Protein AF-A0A085FTE3-F1 (afdb_monomer_lite)

Secondary structure (DSSP, 8-state):
-HHHHHHHHHHHHHHHHHHHHHHHHHTTT-SSSHHHHHHHHHHHHHHHHHHHHT-SSS---HHHHHHHHHHHHHHHHHHHHHHHHHHHHHHHHHHHHHHHTSPPPP--------------------------HHHHHHS------------S-HHHHHHTT-S-HHIIIIIHHHHHHHHHHHHHHHHHHHH--TT---HHHHHHHHHHHHHHHHHHHHHHHHHHHHHHHHHHHHHHTTT---HHHHHHHHHHHHHHHHHHHHHHHTHHHHHHHHHHHHHS--TTSPPPEEEEEGGGTEEEEES---TTHHHHHHHT----------

Sequence (326 aa):
MAFLFEQFIGGFLIALVLTTIISAIVGRFTTSSRVFIANGLSLIIATLLSGLGRADGNDPDFVSAFGDYALPQLVVFAIDFLRSRGAAARRRSKAESMAFNRPDPPMSDATPADVKPGALSNPAAPSDLEIDPQQRMLAPPAAQAGPAHPGRNIIARHWRGELRLGWSFWGIAVLGNIVALFTILALNLIFSTDTGYDPAPIFWLNVLTWLVVTLIAIWQVVGTWRSATHHAERRAALNRGAFWSRAAKVSLGLGVLRFLSDLINGPAPQLAELYDMAWRGDSRLPAYSLRAMRDGTEIEIEGGIKFGLAADFTWRRPIDGDTTSQ

pLDDT: mean 82.93, std 14.01, range [41.31, 98.25]

Radius of gyration: 35.25 Å; chains: 1; bounding box: 97×50×111 Å

Structure (mmCIF, N/CA/C/O backbone):
data_AF-A0A085FTE3-F1
#
_entry.id   AF-A0A085FTE3-F1
#
loop_
_atom_site.group_PDB
_atom_site.id
_atom_site.type_symbol
_atom_site.label_atom_id
_atom_site.label_alt_id
_atom_site.label_comp_id
_atom_site.label_asym_id
_atom_site.label_entity_id
_atom_site.label_seq_id
_atom_site.pdbx_PDB_ins_code
_atom_site.Cartn_x
_atom_site.Cartn_y
_atom_site.Cartn_z
_atom_site.occupancy
_atom_site.B_iso_or_equiv
_atom_site.auth_seq_id
_atom_site.auth_comp_id
_atom_site.auth_asym_id
_atom_site.auth_atom_id
_atom_site.pdbx_PDB_model_num
ATOM 1 N N . MET A 1 1 ? 27.290 8.615 28.680 1.00 77.44 1 MET A N 1
ATOM 2 C CA . MET A 1 1 ? 28.306 8.692 27.602 1.00 77.44 1 MET A CA 1
ATOM 3 C C . MET A 1 1 ? 28.317 7.432 26.741 1.00 77.44 1 MET A C 1
ATOM 5 O O . MET A 1 1 ? 28.037 7.569 25.562 1.00 77.44 1 MET A O 1
ATOM 9 N N . ALA A 1 2 ? 28.546 6.230 27.289 1.00 79.62 2 ALA A N 1
ATOM 10 C CA . ALA A 1 2 ? 28.545 4.982 26.501 1.00 79.62 2 ALA A CA 1
ATOM 11 C C . ALA A 1 2 ? 27.216 4.716 25.757 1.00 79.62 2 ALA A C 1
ATOM 13 O O . ALA A 1 2 ? 27.227 4.504 24.553 1.00 79.62 2 ALA A O 1
ATOM 14 N N . PHE A 1 3 ? 26.074 4.868 26.438 1.00 82.38 3 PHE A N 1
ATOM 15 C CA . PHE A 1 3 ? 24.742 4.691 25.839 1.00 82.38 3 PHE A CA 1
ATOM 16 C C . PHE A 1 3 ? 24.476 5.614 24.631 1.00 82.38 3 PHE A C 1
ATOM 18 O O . PHE A 1 3 ? 24.059 5.158 23.573 1.00 82.38 3 PHE A O 1
ATOM 25 N N . LEU A 1 4 ? 24.797 6.909 24.754 1.00 75.94 4 LEU A N 1
ATOM 26 C CA . LEU A 1 4 ? 24.636 7.880 23.660 1.00 75.94 4 LEU A CA 1
ATOM 27 C C . LEU A 1 4 ? 25.542 7.559 22.465 1.00 75.94 4 LEU A C 1
ATOM 29 O O . LEU A 1 4 ? 25.173 7.799 21.320 1.00 75.94 4 LEU A O 1
ATOM 33 N N . PHE A 1 5 ? 26.730 7.014 22.728 1.00 82.00 5 PHE A N 1
ATOM 34 C CA . PHE A 1 5 ? 27.667 6.613 21.687 1.00 82.00 5 PHE A CA 1
ATOM 35 C C . PHE A 1 5 ? 27.182 5.368 20.929 1.00 82.00 5 PHE A C 1
ATOM 37 O O . PHE A 1 5 ? 27.225 5.348 19.701 1.00 82.00 5 PHE A O 1
ATOM 44 N N . GLU A 1 6 ? 26.658 4.365 21.635 1.00 79.00 6 GLU A N 1
ATOM 45 C CA . GLU A 1 6 ? 26.060 3.169 21.025 1.00 79.00 6 GLU A CA 1
ATOM 46 C C . GLU A 1 6 ? 24.825 3.514 20.184 1.00 79.00 6 GLU A C 1
ATOM 48 O O . GLU A 1 6 ? 24.716 3.079 19.035 1.00 79.00 6 GLU A O 1
ATOM 53 N N . GLN A 1 7 ? 23.940 4.365 20.712 1.00 79.00 7 GLN A N 1
ATOM 54 C CA . GLN A 1 7 ? 22.755 4.850 20.003 1.00 79.00 7 GLN A CA 1
ATOM 55 C C . GLN A 1 7 ? 23.136 5.639 18.742 1.00 79.00 7 GLN A C 1
ATOM 57 O O . GLN A 1 7 ? 22.554 5.428 17.677 1.00 79.00 7 GLN A O 1
ATOM 62 N N . PHE A 1 8 ? 24.173 6.480 18.825 1.00 84.62 8 PHE A N 1
ATOM 63 C CA . PHE A 1 8 ? 24.696 7.211 17.674 1.00 84.62 8 PHE A CA 1
ATOM 64 C C . PHE A 1 8 ? 25.276 6.278 16.601 1.00 84.62 8 PHE A C 1
ATOM 66 O O . PHE A 1 8 ? 24.985 6.459 15.420 1.00 84.62 8 PHE A O 1
ATOM 73 N N . ILE A 1 9 ? 26.061 5.262 16.981 1.00 86.50 9 ILE A N 1
ATOM 74 C CA . ILE A 1 9 ? 26.623 4.286 16.031 1.00 86.50 9 ILE A CA 1
ATOM 75 C C . ILE A 1 9 ? 25.511 3.485 15.349 1.00 86.50 9 ILE A C 1
ATOM 77 O O . ILE A 1 9 ? 25.539 3.323 14.126 1.00 86.50 9 ILE A O 1
ATOM 81 N N . GLY A 1 10 ? 24.525 3.013 16.116 1.00 82.38 10 GLY A N 1
ATOM 82 C CA . GLY A 1 10 ? 23.372 2.290 15.580 1.00 82.38 10 GLY A CA 1
ATOM 83 C C . GLY A 1 10 ? 22.583 3.141 14.583 1.00 82.38 10 GLY A C 1
ATOM 84 O O . GLY A 1 10 ? 22.364 2.721 13.443 1.00 82.38 10 GLY A O 1
ATOM 85 N N . GLY A 1 11 ? 22.248 4.375 14.971 1.00 78.50 11 GLY A N 1
ATOM 86 C CA . GLY A 1 11 ? 21.563 5.336 14.105 1.00 78.50 11 GLY A CA 1
ATOM 87 C C . GLY A 1 11 ? 22.362 5.672 12.844 1.00 78.50 11 GLY A C 1
ATOM 88 O O . GLY A 1 11 ? 21.804 5.717 11.747 1.00 78.50 11 GLY A O 1
ATOM 89 N N . PHE A 1 12 ? 23.683 5.828 12.967 1.00 84.56 12 PHE A N 1
ATOM 90 C CA . PHE A 1 12 ? 24.579 6.105 11.845 1.00 84.56 12 PHE A CA 1
ATOM 91 C C . PHE A 1 12 ? 24.638 4.958 10.834 1.00 84.56 12 PHE A C 1
ATOM 93 O O . PHE A 1 12 ? 24.543 5.208 9.632 1.00 84.56 12 PHE A O 1
ATOM 100 N N . LEU A 1 13 ? 24.756 3.705 11.286 1.00 86.06 13 LEU A N 1
ATOM 101 C CA . LEU A 1 13 ? 24.785 2.543 10.392 1.00 86.06 13 LEU A CA 1
ATOM 102 C C . LEU A 1 13 ? 23.468 2.386 9.626 1.00 86.06 13 LEU A C 1
ATOM 104 O O . LEU A 1 13 ? 23.489 2.183 8.409 1.00 86.06 13 LEU A O 1
ATOM 108 N N . ILE A 1 14 ? 22.333 2.541 10.314 1.00 82.31 14 ILE A N 1
ATOM 109 C CA . ILE A 1 14 ? 21.004 2.495 9.693 1.00 82.31 14 ILE A CA 1
ATOM 110 C C . ILE A 1 14 ? 20.868 3.622 8.664 1.00 82.31 14 ILE A C 1
ATOM 112 O O . ILE A 1 14 ? 20.545 3.352 7.506 1.00 82.31 14 ILE A O 1
ATOM 116 N N . ALA A 1 15 ? 21.188 4.863 9.042 1.00 81.31 15 ALA A N 1
ATOM 117 C CA . ALA A 1 15 ? 21.132 6.017 8.147 1.00 81.31 15 ALA A CA 1
ATOM 118 C C . ALA A 1 15 ? 22.028 5.829 6.911 1.00 81.31 15 ALA A C 1
ATOM 120 O O . ALA A 1 15 ? 21.612 6.130 5.791 1.00 81.31 15 ALA A O 1
ATOM 121 N N . LEU A 1 16 ? 23.236 5.285 7.081 1.00 84.44 16 LEU A N 1
ATOM 122 C CA . LEU A 1 16 ? 24.185 5.057 5.993 1.00 84.44 16 LEU A CA 1
ATOM 123 C C . LEU A 1 16 ? 23.680 4.004 4.998 1.00 84.44 16 LEU A C 1
ATOM 125 O O . LEU A 1 16 ? 23.710 4.237 3.785 1.00 84.44 16 LEU A O 1
ATOM 129 N N . VAL A 1 17 ? 23.178 2.866 5.486 1.00 87.38 17 VAL A N 1
ATOM 130 C CA . VAL A 1 17 ? 22.611 1.808 4.634 1.00 87.38 17 VAL A CA 1
ATOM 131 C C . VAL A 1 17 ? 21.383 2.327 3.888 1.00 87.38 17 VAL A C 1
ATOM 133 O O . VAL A 1 17 ? 21.291 2.194 2.664 1.00 87.38 17 VAL A O 1
ATOM 136 N N . LEU A 1 18 ? 20.467 2.974 4.605 1.00 80.56 18 LEU A N 1
ATOM 137 C CA . LEU A 1 18 ? 19.193 3.423 4.063 1.00 80.56 18 LEU A CA 1
ATOM 138 C C . LEU A 1 18 ? 19.387 4.554 3.036 1.00 80.56 18 LEU A C 1
ATOM 140 O O . LEU A 1 18 ? 18.844 4.487 1.930 1.00 80.56 18 LEU A O 1
ATOM 144 N N . THR A 1 19 ? 20.281 5.508 3.314 1.00 87.56 19 THR A N 1
ATOM 145 C CA . THR A 1 19 ? 20.679 6.559 2.358 1.00 87.56 19 THR A CA 1
ATOM 146 C C . THR A 1 19 ? 21.346 5.973 1.117 1.00 87.56 19 THR A C 1
ATOM 148 O O . THR A 1 19 ? 21.058 6.412 0.002 1.00 87.56 19 THR A O 1
ATOM 151 N N . THR A 1 20 ? 22.190 4.946 1.263 1.00 85.00 20 THR A N 1
ATOM 152 C CA . THR A 1 20 ? 22.848 4.285 0.123 1.00 85.00 20 THR A CA 1
ATOM 153 C C . THR A 1 20 ? 21.822 3.632 -0.807 1.00 85.00 20 THR A C 1
ATOM 155 O O . THR A 1 20 ? 21.876 3.829 -2.028 1.00 85.00 20 THR A O 1
ATOM 158 N N . ILE A 1 21 ? 20.846 2.914 -0.241 1.00 85.31 21 ILE A N 1
ATOM 159 C CA . ILE A 1 21 ? 19.757 2.269 -0.990 1.00 85.31 21 ILE A CA 1
ATOM 160 C C . ILE A 1 21 ? 18.902 3.322 -1.704 1.00 85.31 21 ILE A C 1
ATOM 162 O O . ILE A 1 21 ? 18.711 3.248 -2.922 1.00 85.31 21 ILE A O 1
ATOM 166 N N . ILE A 1 22 ? 18.429 4.340 -0.980 1.00 84.62 22 ILE A N 1
ATOM 167 C CA . ILE A 1 22 ? 17.569 5.387 -1.547 1.00 84.62 22 ILE A CA 1
ATOM 168 C C . ILE A 1 22 ? 18.323 6.174 -2.616 1.00 84.62 22 ILE A C 1
ATOM 170 O O . ILE A 1 22 ? 17.782 6.443 -3.688 1.00 84.62 22 ILE A O 1
ATOM 174 N N . SER A 1 23 ? 19.596 6.488 -2.388 1.00 82.38 23 SER A N 1
ATOM 175 C CA . SER A 1 23 ? 20.439 7.153 -3.373 1.00 82.38 23 SER A CA 1
ATOM 176 C C . SER A 1 23 ? 20.542 6.328 -4.657 1.00 82.38 23 SER A C 1
ATOM 178 O O . SER A 1 23 ? 20.405 6.891 -5.744 1.00 82.38 23 SER A O 1
ATOM 180 N N . ALA A 1 24 ? 20.738 5.008 -4.576 1.00 82.50 24 ALA A N 1
ATOM 181 C CA . ALA A 1 24 ? 20.774 4.137 -5.754 1.00 82.50 24 ALA A CA 1
ATOM 182 C C . ALA A 1 24 ? 19.449 4.149 -6.541 1.00 82.50 24 ALA A C 1
ATOM 184 O O . ALA A 1 24 ? 19.463 4.127 -7.775 1.00 82.50 24 ALA A O 1
ATOM 185 N N . ILE A 1 25 ? 18.316 4.239 -5.840 1.00 76.62 25 ILE A N 1
ATOM 186 C CA . ILE A 1 25 ? 16.979 4.326 -6.439 1.00 76.62 25 ILE A CA 1
ATOM 187 C C . ILE A 1 25 ? 16.767 5.698 -7.099 1.00 76.62 25 ILE A C 1
ATOM 189 O O . ILE A 1 25 ? 16.463 5.765 -8.290 1.00 76.62 25 ILE A O 1
ATOM 193 N N . VAL A 1 26 ? 16.987 6.794 -6.367 1.00 79.81 26 VAL A N 1
ATOM 194 C CA . VAL A 1 26 ? 16.774 8.178 -6.836 1.00 79.81 26 VAL A CA 1
ATOM 195 C C . VAL A 1 26 ? 17.717 8.540 -7.982 1.00 79.81 26 VAL A C 1
ATOM 197 O O . VAL A 1 26 ? 17.324 9.249 -8.910 1.00 79.81 26 VAL A O 1
ATOM 200 N N . GLY A 1 27 ? 18.943 8.008 -7.979 1.00 74.56 27 GLY A N 1
ATOM 201 C CA . GLY A 1 27 ? 19.919 8.223 -9.049 1.00 74.56 27 GLY A CA 1
ATOM 202 C C . GLY A 1 27 ? 19.483 7.713 -10.422 1.00 74.56 27 GLY A C 1
ATOM 203 O O . GLY A 1 27 ? 20.092 8.092 -11.419 1.00 74.56 27 GLY A O 1
ATOM 204 N N . ARG A 1 28 ? 18.421 6.901 -10.497 1.00 75.94 28 ARG A N 1
ATOM 205 C CA . ARG A 1 28 ? 17.799 6.509 -11.769 1.00 75.94 28 ARG A CA 1
ATOM 206 C C . ARG A 1 28 ? 16.869 7.576 -12.354 1.00 75.94 28 ARG A C 1
ATOM 208 O O . ARG A 1 28 ? 16.532 7.473 -13.529 1.00 75.94 28 ARG A O 1
ATOM 215 N N . PHE A 1 29 ? 16.457 8.569 -11.563 1.00 67.75 29 PHE A N 1
ATOM 216 C CA . PHE A 1 29 ? 15.398 9.517 -11.925 1.00 67.75 29 PHE A CA 1
ATOM 217 C C . PHE A 1 29 ? 15.837 10.985 -11.898 1.00 67.75 29 PHE A C 1
ATOM 219 O O . PHE A 1 29 ? 15.296 11.782 -12.656 1.00 67.75 29 PHE A O 1
ATOM 226 N N . THR A 1 30 ? 16.813 11.363 -11.063 1.00 65.62 30 THR A N 1
ATOM 227 C CA . THR A 1 30 ? 17.292 12.756 -10.975 1.00 65.62 30 THR A CA 1
ATOM 228 C C . THR A 1 30 ? 18.802 12.796 -10.732 1.00 65.62 30 THR A C 1
ATOM 230 O O . THR A 1 30 ? 19.330 12.017 -9.935 1.00 65.62 30 THR A O 1
ATOM 233 N N . THR A 1 31 ? 19.513 13.705 -11.404 1.00 70.44 31 THR A N 1
ATOM 234 C CA . THR A 1 31 ? 20.972 13.865 -11.270 1.00 70.44 31 THR A CA 1
ATOM 235 C C . THR A 1 31 ? 21.377 15.032 -10.371 1.00 70.44 31 THR A C 1
ATOM 237 O O . THR A 1 31 ? 22.357 14.894 -9.645 1.00 70.44 31 THR A O 1
ATOM 240 N N . SER A 1 32 ? 20.640 16.150 -10.372 1.00 69.38 32 SER A N 1
ATOM 241 C CA . SER A 1 32 ? 21.086 17.387 -9.701 1.00 69.38 32 SER A CA 1
ATOM 242 C C . SER A 1 32 ? 20.688 17.494 -8.220 1.00 69.38 32 SER A C 1
ATOM 244 O O . SER A 1 32 ? 21.413 18.115 -7.450 1.00 69.38 32 SER A O 1
ATOM 246 N N . SER A 1 33 ? 19.595 16.844 -7.796 1.00 80.06 33 SER A N 1
ATOM 247 C CA . SER A 1 33 ? 19.066 16.932 -6.414 1.00 80.06 33 SER A CA 1
ATOM 248 C C . SER A 1 33 ? 19.116 15.603 -5.654 1.00 80.06 33 SER A C 1
ATOM 250 O O . SER A 1 33 ? 18.534 15.464 -4.579 1.00 80.06 33 SER A O 1
ATOM 252 N N . ARG A 1 34 ? 19.824 14.607 -6.203 1.00 83.56 34 ARG A N 1
ATOM 253 C CA . ARG A 1 34 ? 19.857 13.228 -5.694 1.00 83.56 34 ARG A CA 1
ATOM 254 C C . ARG A 1 34 ? 20.250 13.141 -4.219 1.00 83.56 34 ARG A C 1
ATOM 256 O O . ARG A 1 34 ? 19.621 12.397 -3.480 1.00 83.56 34 ARG A O 1
ATOM 263 N N . VAL A 1 35 ? 21.276 13.887 -3.807 1.00 84.12 35 VAL A N 1
ATOM 264 C CA . VAL A 1 35 ? 21.820 13.823 -2.438 1.00 84.12 35 VAL A CA 1
ATOM 265 C C . VAL A 1 35 ? 20.799 14.329 -1.421 1.00 84.12 35 VAL A C 1
ATOM 267 O O . VAL A 1 35 ? 20.554 13.658 -0.423 1.00 84.12 35 VAL A O 1
ATOM 270 N N . PHE A 1 36 ? 20.151 15.460 -1.708 1.00 86.19 36 PHE A N 1
ATOM 271 C CA . PHE A 1 36 ? 19.139 16.053 -0.833 1.00 86.19 36 PHE A CA 1
ATOM 272 C C . PHE A 1 36 ? 17.900 15.164 -0.711 1.00 86.19 36 PHE A C 1
ATOM 274 O O . PHE A 1 36 ? 17.462 14.877 0.398 1.00 86.19 36 PHE A O 1
ATOM 281 N N . ILE A 1 37 ? 17.380 14.667 -1.839 1.00 80.69 37 ILE A N 1
ATOM 282 C CA . ILE A 1 37 ? 16.193 13.800 -1.850 1.00 80.69 37 ILE A CA 1
ATOM 283 C C . ILE A 1 37 ? 16.479 12.484 -1.118 1.00 80.69 37 ILE A C 1
ATOM 285 O O . ILE A 1 37 ? 15.649 12.028 -0.337 1.00 80.69 37 ILE A O 1
ATOM 289 N N . ALA A 1 38 ? 17.653 11.883 -1.339 1.00 83.75 38 ALA A N 1
ATOM 290 C CA . ALA A 1 38 ? 18.001 10.616 -0.708 1.00 83.75 38 ALA A CA 1
ATOM 291 C C . ALA A 1 38 ? 18.166 10.737 0.811 1.00 83.75 38 ALA A C 1
ATOM 293 O O . ALA A 1 38 ? 17.656 9.894 1.542 1.00 83.75 38 ALA A O 1
ATOM 294 N N . ASN A 1 39 ? 18.825 11.799 1.280 1.00 87.06 39 ASN A N 1
ATOM 295 C CA . ASN A 1 39 ? 19.007 12.034 2.710 1.00 87.06 39 ASN A CA 1
ATOM 296 C C . ASN A 1 39 ? 17.697 12.443 3.398 1.00 87.06 39 ASN A C 1
ATOM 298 O O . ASN A 1 39 ? 17.408 11.953 4.484 1.00 87.06 39 ASN A O 1
ATOM 302 N N . GLY A 1 40 ? 16.874 13.276 2.752 1.00 85.38 40 GLY A N 1
ATOM 303 C CA . GLY A 1 40 ? 15.566 13.664 3.285 1.00 85.38 40 GLY A CA 1
ATOM 304 C C . GLY A 1 40 ? 14.616 12.474 3.431 1.00 85.38 40 GLY A C 1
ATOM 305 O O . GLY A 1 40 ? 14.034 12.277 4.493 1.00 85.38 40 GLY A O 1
ATOM 306 N N . LEU A 1 41 ? 14.509 11.629 2.398 1.00 84.56 41 LEU A N 1
ATOM 307 C CA . LEU A 1 41 ? 13.704 10.404 2.470 1.00 84.56 41 LEU A CA 1
ATOM 308 C C . LEU A 1 41 ? 14.256 9.411 3.493 1.00 84.56 41 LEU A C 1
ATOM 310 O O . LEU A 1 41 ? 13.473 8.756 4.176 1.00 84.56 41 LEU A O 1
ATOM 314 N N . SER A 1 42 ? 15.584 9.312 3.611 1.00 90.44 42 SER A N 1
ATOM 315 C CA . SER A 1 42 ? 16.208 8.435 4.600 1.00 90.44 42 SER A CA 1
ATOM 316 C C . SER A 1 42 ? 15.838 8.828 6.021 1.00 90.44 42 SER A C 1
ATOM 318 O O . SER A 1 42 ? 15.415 7.973 6.795 1.00 90.44 42 SER A O 1
ATOM 320 N N . LEU A 1 43 ? 15.914 10.126 6.329 1.00 90.62 43 LEU A N 1
ATOM 321 C CA . LEU A 1 43 ? 15.536 10.651 7.635 1.00 90.62 43 LEU A CA 1
ATOM 322 C C . LEU A 1 43 ? 14.079 10.331 7.961 1.00 90.62 43 LEU A C 1
ATOM 324 O O . LEU A 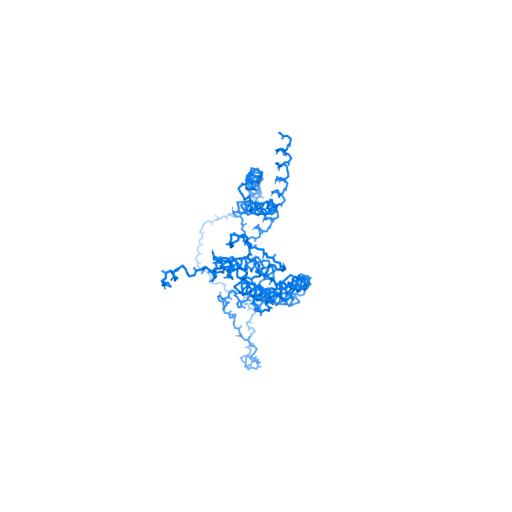1 43 ? 13.803 9.752 9.002 1.00 90.62 43 LEU A O 1
ATOM 328 N N . ILE A 1 44 ? 13.163 10.644 7.039 1.00 87.81 44 ILE A N 1
ATOM 329 C CA . ILE A 1 44 ? 11.726 10.420 7.235 1.00 87.81 44 ILE A CA 1
ATOM 330 C C . ILE A 1 44 ? 11.445 8.940 7.513 1.00 87.81 44 ILE A C 1
ATOM 332 O O . ILE A 1 44 ? 10.737 8.615 8.461 1.00 87.81 44 ILE A O 1
ATOM 336 N N . ILE A 1 45 ? 12.018 8.033 6.717 1.00 87.88 45 ILE A N 1
ATOM 337 C CA . ILE A 1 45 ? 11.796 6.591 6.876 1.00 87.88 45 ILE A CA 1
ATOM 338 C C . ILE A 1 45 ? 12.380 6.088 8.199 1.00 87.88 45 ILE A C 1
ATOM 340 O O . ILE A 1 45 ? 11.710 5.339 8.906 1.00 87.88 45 ILE A O 1
ATOM 344 N N . ALA A 1 46 ? 13.596 6.506 8.557 1.00 88.44 46 ALA A N 1
ATOM 345 C CA . ALA A 1 46 ? 14.221 6.110 9.815 1.00 88.44 46 ALA A CA 1
ATOM 346 C C . ALA A 1 46 ? 13.425 6.616 11.032 1.00 88.44 46 ALA A C 1
ATOM 348 O O . ALA A 1 46 ? 13.167 5.849 11.958 1.00 88.44 46 ALA A O 1
ATOM 349 N N . THR A 1 47 ? 12.959 7.869 10.994 1.00 89.81 47 THR A N 1
ATOM 350 C CA . THR A 1 47 ? 12.116 8.461 12.041 1.00 89.81 47 THR A CA 1
ATOM 351 C C . THR A 1 47 ? 10.782 7.733 12.177 1.00 89.81 47 THR A C 1
ATOM 353 O O . THR A 1 47 ? 10.374 7.435 13.295 1.00 89.81 47 THR A O 1
ATOM 356 N N . LEU A 1 48 ? 10.118 7.397 11.068 1.00 88.25 48 LEU A N 1
ATOM 357 C CA . LEU A 1 48 ? 8.849 6.666 11.107 1.00 88.25 48 LEU A CA 1
ATOM 358 C C . LEU A 1 48 ? 9.025 5.257 11.676 1.00 88.25 48 LEU A C 1
ATOM 360 O O . LEU A 1 48 ? 8.295 4.873 12.584 1.00 88.25 48 LEU A O 1
ATOM 364 N N . LEU A 1 49 ? 10.009 4.499 11.181 1.00 87.25 49 LEU A N 1
ATOM 365 C CA . LEU A 1 49 ? 10.263 3.135 11.650 1.00 87.25 49 LEU A CA 1
ATOM 366 C C . LEU A 1 49 ? 10.650 3.108 13.129 1.00 87.25 49 LEU A C 1
ATOM 368 O O . LEU A 1 49 ? 10.181 2.248 13.866 1.00 87.25 49 LEU A O 1
ATOM 372 N N . SER A 1 50 ? 11.473 4.058 13.573 1.00 89.00 50 SER A N 1
ATOM 373 C CA . SER A 1 50 ? 11.886 4.126 14.972 1.00 89.00 50 SER A CA 1
ATOM 374 C C . SER A 1 50 ? 10.796 4.663 15.894 1.00 89.00 50 SER A C 1
ATOM 376 O O . SER A 1 50 ? 10.710 4.203 17.027 1.00 89.00 50 SER A O 1
ATOM 378 N N . GLY A 1 51 ? 9.981 5.620 15.443 1.00 89.69 51 GLY A N 1
ATOM 379 C CA . GLY A 1 51 ? 8.855 6.133 16.226 1.00 89.69 51 GLY A CA 1
ATOM 380 C C . GLY A 1 51 ? 7.802 5.052 16.446 1.00 89.69 51 GLY A C 1
ATOM 381 O O . GLY A 1 51 ? 7.350 4.855 17.568 1.00 89.69 51 GLY A O 1
ATOM 382 N N . LEU A 1 52 ? 7.494 4.279 15.398 1.00 87.06 52 LEU A N 1
ATOM 383 C CA . LEU A 1 52 ? 6.598 3.124 15.489 1.00 87.06 52 LEU A CA 1
ATOM 384 C C . LEU A 1 52 ? 7.208 1.977 16.305 1.00 87.06 52 LEU A C 1
ATOM 386 O O . LEU A 1 52 ? 6.505 1.343 17.079 1.00 87.06 52 LEU A O 1
ATOM 390 N N . GLY A 1 53 ? 8.509 1.713 16.162 1.00 85.81 53 GLY A N 1
ATOM 391 C CA . GLY A 1 53 ? 9.188 0.643 16.898 1.00 85.81 53 GLY A CA 1
ATOM 392 C C . GLY A 1 53 ? 9.334 0.901 18.400 1.00 85.81 53 GLY A C 1
ATOM 393 O O . GLY A 1 53 ? 9.545 -0.044 19.145 1.00 85.81 53 GLY A O 1
ATOM 394 N N . ARG A 1 54 ? 9.230 2.159 18.844 1.00 85.81 54 ARG A N 1
ATOM 395 C CA . ARG A 1 54 ? 9.246 2.549 20.267 1.00 85.81 54 ARG A CA 1
ATOM 396 C C . ARG A 1 54 ? 7.874 2.614 20.909 1.00 85.81 54 ARG A C 1
ATOM 398 O O . ARG A 1 54 ? 7.779 2.823 22.114 1.00 85.81 54 ARG A O 1
ATOM 405 N N . ALA A 1 55 ? 6.828 2.489 20.108 1.00 85.06 55 ALA A N 1
ATOM 406 C CA . ALA A 1 55 ? 5.452 2.632 20.533 1.00 85.06 55 ALA A CA 1
ATOM 407 C C . ALA A 1 55 ? 4.976 1.401 21.330 1.00 85.06 55 ALA A C 1
ATOM 409 O O . ALA A 1 55 ? 3.888 0.928 21.056 1.00 85.06 55 ALA A O 1
ATOM 410 N N . ASP A 1 56 ? 5.771 0.853 22.267 1.00 79.12 56 ASP A N 1
ATOM 411 C CA . ASP A 1 56 ? 5.552 -0.384 23.053 1.00 79.12 56 ASP A CA 1
ATOM 412 C C . ASP A 1 56 ? 4.208 -0.385 23.826 1.00 79.12 56 ASP A C 1
ATOM 414 O O . ASP A 1 56 ? 4.161 -0.288 25.050 1.00 79.12 56 ASP A O 1
ATOM 418 N N . GLY A 1 57 ? 3.085 -0.432 23.110 1.00 73.31 57 GLY A N 1
ATOM 419 C CA . GLY A 1 57 ? 1.741 -0.142 23.611 1.00 73.31 57 GLY A CA 1
ATOM 420 C C . GLY A 1 57 ? 1.426 1.343 23.864 1.00 73.31 57 GLY A C 1
ATOM 421 O O . GLY A 1 57 ? 0.289 1.643 24.214 1.00 73.31 57 GLY A O 1
ATOM 422 N N . ASN A 1 58 ? 2.385 2.261 23.690 1.00 86.06 58 ASN A N 1
ATOM 423 C CA . ASN A 1 58 ? 2.215 3.708 23.905 1.00 86.06 58 ASN A CA 1
ATOM 424 C C . ASN A 1 58 ? 2.104 4.483 22.584 1.00 86.06 58 ASN A C 1
ATOM 426 O O . ASN A 1 58 ? 2.361 3.936 21.512 1.00 86.06 58 ASN A O 1
ATOM 430 N N . ASP A 1 59 ? 1.776 5.775 22.659 1.00 89.12 59 ASP A N 1
ATOM 431 C CA . ASP A 1 59 ? 1.777 6.647 21.483 1.00 89.12 59 ASP A CA 1
ATOM 432 C C . ASP A 1 59 ? 3.171 6.697 20.824 1.00 89.12 59 ASP A C 1
ATOM 434 O O . ASP A 1 59 ? 4.188 6.795 21.522 1.00 89.12 59 ASP A O 1
ATOM 438 N N . PRO A 1 60 ? 3.257 6.651 19.482 1.00 88.44 60 PRO A N 1
ATOM 439 C CA . PRO A 1 60 ? 4.530 6.755 18.782 1.00 88.44 60 PRO A CA 1
ATOM 440 C C . PRO A 1 60 ? 5.260 8.069 19.094 1.00 88.44 60 PRO A C 1
ATOM 442 O O . PRO A 1 60 ? 4.784 9.159 18.769 1.00 88.44 60 PRO A O 1
ATOM 445 N N . ASP A 1 61 ? 6.469 7.977 19.652 1.00 93.00 61 ASP A N 1
ATOM 446 C CA . ASP A 1 61 ? 7.306 9.148 19.930 1.00 93.00 61 ASP A CA 1
ATOM 447 C C . ASP A 1 61 ? 8.199 9.488 18.727 1.00 93.00 61 ASP A C 1
ATOM 449 O O . ASP A 1 61 ? 9.386 9.142 18.643 1.00 93.00 61 ASP A O 1
ATOM 453 N N . PHE A 1 62 ? 7.606 10.185 17.758 1.00 91.12 62 PHE A N 1
ATOM 454 C CA . PHE A 1 62 ? 8.320 10.642 16.567 1.00 91.12 62 PHE A CA 1
ATOM 455 C C . PHE A 1 62 ? 9.349 11.739 16.860 1.00 91.12 62 PHE A C 1
ATOM 457 O O . PHE A 1 62 ? 10.282 11.903 16.077 1.00 91.12 62 PHE A O 1
ATOM 464 N N . VAL A 1 63 ? 9.205 12.492 17.956 1.00 93.25 63 VAL A N 1
ATOM 465 C CA . VAL A 1 63 ? 10.113 13.600 18.290 1.00 93.25 63 VAL A CA 1
ATOM 466 C C . VAL A 1 63 ? 11.440 13.043 18.790 1.00 93.25 63 VAL A C 1
ATOM 468 O O . VAL A 1 63 ? 12.498 13.422 18.281 1.00 93.25 63 VAL A O 1
ATOM 471 N N . SER A 1 64 ? 11.387 12.082 19.714 1.00 88.12 64 SER A N 1
ATOM 472 C CA . SER A 1 64 ? 12.569 11.353 20.176 1.00 88.12 64 SER A CA 1
ATOM 473 C C . SER A 1 64 ? 13.202 10.545 19.040 1.00 88.12 64 SER A C 1
ATOM 475 O O . SER A 1 64 ? 14.410 10.622 18.808 1.00 88.12 64 SER A O 1
ATOM 477 N N . ALA A 1 65 ? 12.384 9.852 18.236 1.00 89.44 65 ALA A N 1
ATOM 478 C CA . ALA A 1 65 ? 12.869 9.162 17.043 1.00 89.44 65 ALA A CA 1
ATOM 479 C C . ALA A 1 65 ? 13.544 10.115 16.044 1.00 89.44 65 ALA A C 1
ATOM 481 O O . ALA A 1 65 ? 14.576 9.778 15.480 1.00 89.44 65 ALA A O 1
ATOM 482 N N . PHE A 1 66 ? 13.025 11.321 15.819 1.00 93.50 66 PHE A N 1
ATOM 483 C CA . PHE A 1 66 ? 13.681 12.288 14.940 1.00 93.50 66 PHE A CA 1
ATOM 484 C C . PHE A 1 66 ? 15.042 12.725 15.495 1.00 93.50 66 PHE A C 1
ATOM 486 O O . PHE A 1 66 ? 16.020 12.750 14.745 1.00 93.50 66 PHE A O 1
ATOM 493 N N . GLY A 1 67 ? 15.122 13.016 16.798 1.00 89.25 67 GLY A N 1
ATOM 494 C CA . GLY A 1 67 ? 16.359 13.431 17.467 1.00 89.25 67 GLY A CA 1
ATOM 495 C C . GLY A 1 67 ? 17.504 12.430 17.295 1.00 89.25 67 GLY A C 1
ATOM 496 O O . GLY A 1 67 ? 18.635 12.827 17.007 1.00 89.25 67 GLY A O 1
ATOM 497 N N . ASP A 1 68 ? 17.192 11.137 17.360 1.00 88.94 68 ASP A N 1
ATOM 498 C CA . ASP A 1 68 ? 18.187 10.069 17.261 1.00 88.94 68 ASP A CA 1
ATOM 499 C C . ASP A 1 68 ? 18.796 9.897 15.874 1.00 88.94 68 ASP A C 1
ATOM 501 O O . ASP A 1 68 ? 19.955 9.499 15.752 1.00 88.94 68 ASP A O 1
ATOM 505 N N . TYR A 1 69 ? 18.035 10.201 14.821 1.00 90.31 69 TYR A N 1
ATOM 506 C CA . TYR A 1 69 ? 18.498 10.030 13.444 1.00 90.31 69 TYR A CA 1
ATOM 507 C C . TYR A 1 69 ? 18.916 11.343 12.784 1.00 90.31 69 TYR A C 1
ATOM 509 O O . TYR A 1 69 ? 19.720 11.304 11.855 1.00 90.31 69 TYR A O 1
ATOM 517 N N . ALA A 1 70 ? 18.465 12.506 13.264 1.00 89.94 70 ALA A N 1
ATOM 518 C CA . ALA A 1 70 ? 18.799 13.797 12.663 1.00 89.94 70 ALA A CA 1
ATOM 519 C C . ALA A 1 70 ? 20.316 14.056 12.641 1.00 89.94 70 ALA A C 1
ATOM 521 O O . ALA A 1 70 ? 20.877 14.390 11.595 1.00 89.94 70 ALA A O 1
ATOM 522 N N . LEU A 1 71 ? 20.998 13.851 13.772 1.00 87.50 71 LEU A N 1
ATOM 523 C CA . LEU A 1 71 ? 22.444 14.066 13.898 1.00 87.50 71 LEU A CA 1
ATOM 524 C C . LEU A 1 71 ? 23.264 13.085 13.039 1.00 87.50 71 LEU A C 1
ATOM 526 O O . LEU A 1 71 ? 24.059 13.551 12.217 1.00 87.50 71 LEU A O 1
ATOM 530 N N . PRO A 1 72 ? 23.063 11.754 13.138 1.00 87.25 72 PRO A N 1
ATOM 531 C CA . PRO A 1 72 ? 23.731 10.805 12.249 1.00 87.25 72 PRO A CA 1
ATOM 532 C C . PRO A 1 72 ? 23.458 11.073 10.763 1.00 87.25 72 PRO A C 1
ATOM 534 O O . PRO A 1 72 ? 24.371 10.989 9.938 1.00 87.25 72 PRO A O 1
ATOM 537 N N . GLN A 1 73 ? 22.229 11.460 10.410 1.00 89.38 73 GLN A N 1
ATOM 538 C CA . GLN A 1 73 ? 21.854 11.750 9.030 1.00 89.38 73 GLN A CA 1
ATOM 539 C C . GLN A 1 73 ? 22.541 13.011 8.489 1.00 89.38 73 GLN A C 1
ATOM 541 O O . GLN A 1 73 ? 22.936 13.021 7.324 1.00 89.38 73 GLN A O 1
ATOM 546 N N . LEU A 1 74 ? 22.751 14.052 9.304 1.00 89.69 74 LEU A N 1
ATOM 547 C CA . LEU A 1 74 ? 23.535 15.227 8.900 1.00 89.69 74 LEU A CA 1
ATOM 548 C C . LEU A 1 74 ? 24.992 14.861 8.583 1.00 89.69 74 LEU A C 1
ATOM 550 O O . LEU A 1 74 ? 25.564 15.393 7.629 1.00 89.69 74 LEU A O 1
ATOM 554 N N . VAL A 1 75 ? 25.579 13.920 9.329 1.00 90.88 75 VAL A N 1
ATOM 555 C CA . VAL A 1 75 ? 26.937 13.420 9.062 1.00 90.88 75 VAL A CA 1
ATOM 556 C C . VAL A 1 75 ? 26.982 12.645 7.744 1.00 90.88 75 VAL A C 1
ATOM 558 O O . VAL A 1 75 ? 27.841 12.917 6.902 1.00 90.88 75 VAL A O 1
ATOM 561 N N . VAL A 1 76 ? 26.039 11.721 7.522 1.00 90.44 76 VAL A N 1
ATOM 562 C CA . VAL A 1 76 ? 25.925 10.978 6.252 1.00 90.44 76 VAL A CA 1
ATOM 563 C C . VAL A 1 76 ? 25.717 11.940 5.078 1.00 90.44 76 VAL A C 1
ATOM 565 O O . VAL A 1 76 ? 26.409 11.834 4.062 1.00 90.44 76 VAL A O 1
ATOM 568 N N . PHE A 1 77 ? 24.847 12.939 5.243 1.00 90.69 77 PHE A N 1
ATOM 569 C CA . PHE A 1 77 ? 24.607 13.982 4.251 1.00 90.69 77 PHE A CA 1
ATOM 570 C C . PHE A 1 77 ? 25.883 14.764 3.925 1.00 90.69 77 PHE A C 1
ATOM 572 O O . PHE A 1 77 ? 26.196 14.948 2.749 1.00 90.69 77 PHE A O 1
ATOM 579 N N . ALA A 1 78 ? 26.649 15.191 4.933 1.00 91.31 78 ALA A N 1
ATOM 580 C CA . ALA A 1 78 ? 27.900 15.917 4.727 1.00 91.31 78 ALA A CA 1
ATOM 581 C C . ALA A 1 78 ? 28.925 15.077 3.945 1.00 91.31 78 ALA A C 1
ATOM 583 O O . ALA A 1 78 ? 29.538 15.576 2.996 1.00 91.31 78 ALA A O 1
ATOM 584 N N . ILE A 1 79 ? 29.069 13.790 4.282 1.00 90.81 79 ILE A N 1
ATOM 585 C CA . ILE A 1 79 ? 29.958 12.857 3.573 1.00 90.81 79 ILE A CA 1
ATOM 586 C C . ILE A 1 79 ? 29.534 12.714 2.105 1.00 90.81 79 ILE A C 1
ATOM 588 O O . ILE A 1 79 ? 30.365 12.854 1.202 1.00 90.81 79 ILE A O 1
ATOM 592 N N . ASP A 1 80 ? 28.251 12.466 1.845 1.00 88.25 80 ASP A N 1
ATOM 593 C CA . ASP A 1 80 ? 27.728 12.299 0.487 1.00 88.25 80 ASP A CA 1
ATOM 594 C C . ASP A 1 80 ? 27.813 13.590 -0.332 1.00 88.25 80 ASP A C 1
ATOM 596 O O . ASP A 1 80 ? 28.158 13.566 -1.519 1.00 88.25 80 ASP A O 1
ATOM 600 N N . PHE A 1 81 ? 27.568 14.736 0.302 1.00 90.75 81 PHE A N 1
ATOM 601 C CA . PHE A 1 81 ? 27.697 16.043 -0.323 1.00 90.75 81 PHE A CA 1
ATOM 602 C C . PHE A 1 81 ? 29.145 16.309 -0.754 1.00 90.75 81 PHE A C 1
ATOM 604 O O . PHE A 1 81 ? 29.389 16.643 -1.919 1.00 90.75 81 PHE A O 1
ATOM 611 N N . LEU A 1 82 ? 30.120 16.072 0.130 1.00 91.62 82 LEU A N 1
ATOM 612 C CA . LEU A 1 82 ? 31.546 16.213 -0.181 1.00 91.62 82 LEU A CA 1
ATOM 613 C C . LEU A 1 82 ? 31.988 15.248 -1.291 1.00 91.62 82 LEU A C 1
ATOM 615 O O . LEU A 1 82 ? 32.668 15.660 -2.236 1.00 91.62 82 LEU A O 1
ATOM 619 N N . ARG A 1 83 ? 31.542 13.984 -1.244 1.00 89.19 83 ARG A N 1
ATOM 620 C CA . ARG A 1 83 ? 31.802 12.990 -2.301 1.00 89.19 83 ARG A CA 1
ATOM 621 C C . ARG A 1 83 ? 31.238 13.429 -3.651 1.00 89.19 83 ARG A C 1
ATOM 623 O O . ARG A 1 83 ? 31.918 13.293 -4.669 1.00 89.19 83 ARG A O 1
ATOM 630 N N . SER A 1 84 ? 30.026 13.986 -3.670 1.00 87.38 84 SER A N 1
ATOM 631 C CA . SER A 1 84 ? 29.382 14.455 -4.902 1.00 87.38 84 SER A CA 1
ATOM 632 C C . SER A 1 84 ? 30.130 15.634 -5.537 1.00 87.38 84 SER A C 1
ATOM 634 O O . SER A 1 84 ? 30.362 15.632 -6.750 1.00 87.38 84 SER A O 1
ATOM 636 N N . ARG A 1 85 ? 30.612 16.584 -4.721 1.00 88.69 85 ARG A N 1
ATOM 637 C CA . ARG A 1 85 ? 31.453 17.702 -5.176 1.00 88.69 85 ARG A CA 1
ATOM 638 C C . ARG A 1 85 ? 32.798 17.221 -5.716 1.00 88.69 85 ARG A C 1
ATOM 640 O O . ARG A 1 85 ? 33.205 17.640 -6.798 1.00 88.69 85 ARG A O 1
ATOM 647 N N . GLY A 1 86 ? 33.452 16.290 -5.019 1.00 88.25 86 GLY A N 1
ATOM 648 C CA . GLY A 1 86 ? 34.713 15.697 -5.473 1.00 88.25 86 GLY A CA 1
ATOM 649 C C . GLY A 1 86 ? 34.572 14.950 -6.805 1.00 88.25 86 GLY A C 1
ATOM 650 O O . GLY A 1 86 ? 35.422 15.075 -7.688 1.00 88.25 86 GLY A O 1
ATOM 651 N N . ALA A 1 87 ? 33.471 14.220 -6.997 1.00 85.56 87 ALA A N 1
ATOM 652 C CA . ALA A 1 87 ? 33.182 13.539 -8.257 1.00 85.56 87 ALA A CA 1
ATOM 653 C C . ALA A 1 87 ? 32.947 14.524 -9.417 1.00 85.56 87 ALA A C 1
ATOM 655 O O . ALA A 1 87 ? 33.416 14.275 -10.530 1.00 85.56 87 ALA A O 1
ATOM 656 N N . ALA A 1 88 ? 32.265 15.646 -9.167 1.00 83.19 88 ALA A N 1
ATOM 657 C CA . ALA A 1 88 ? 32.071 16.699 -10.164 1.00 83.19 88 ALA A CA 1
ATOM 658 C C . ALA A 1 88 ? 33.403 17.355 -10.572 1.00 83.19 88 ALA A C 1
ATOM 660 O O . ALA A 1 88 ? 33.674 17.491 -11.765 1.00 83.19 88 ALA A O 1
ATOM 661 N N . ALA A 1 89 ? 34.273 17.666 -9.604 1.00 88.75 89 ALA A N 1
ATOM 662 C CA . ALA A 1 89 ? 35.599 18.226 -9.867 1.00 88.75 89 ALA A CA 1
ATOM 663 C C . ALA A 1 89 ? 36.473 17.286 -10.719 1.00 88.75 89 ALA A C 1
ATOM 665 O O . ALA A 1 89 ? 37.063 17.719 -11.706 1.00 88.75 89 ALA A O 1
ATOM 666 N N . ARG A 1 90 ? 36.485 15.978 -10.413 1.00 90.69 90 ARG A N 1
ATOM 667 C CA . ARG A 1 90 ? 37.223 14.970 -11.203 1.00 90.69 90 ARG A CA 1
ATOM 668 C C . ARG A 1 90 ? 36.694 14.811 -12.629 1.00 90.69 90 ARG A C 1
ATOM 670 O O . ARG A 1 90 ? 37.464 14.541 -13.545 1.00 90.69 90 ARG A O 1
ATOM 677 N N . ARG A 1 91 ? 35.378 14.943 -12.837 1.00 87.88 91 ARG A N 1
ATOM 678 C CA . ARG A 1 91 ? 34.792 14.915 -14.189 1.00 87.88 91 ARG A CA 1
ATOM 679 C C . ARG A 1 91 ? 35.226 16.128 -15.001 1.00 87.88 91 ARG A C 1
ATOM 681 O O . ARG A 1 91 ? 35.523 15.967 -16.179 1.00 87.88 91 ARG A O 1
ATOM 688 N N . ARG A 1 92 ? 35.299 17.302 -14.367 1.00 89.88 92 ARG A N 1
ATOM 689 C CA . ARG A 1 92 ? 35.783 18.528 -15.004 1.00 89.88 92 ARG A CA 1
ATOM 690 C C . ARG A 1 92 ? 37.263 18.425 -15.373 1.00 89.88 92 ARG A C 1
ATOM 692 O O . ARG A 1 92 ? 37.583 18.630 -16.535 1.00 89.88 92 ARG A O 1
ATOM 699 N N . SER A 1 93 ? 38.129 17.991 -14.454 1.00 91.69 93 SER A N 1
ATOM 700 C CA . SER A 1 93 ? 39.560 17.830 -14.754 1.00 91.69 93 SER A CA 1
ATOM 701 C C . SER A 1 93 ? 39.825 16.779 -15.836 1.00 91.69 93 SER A C 1
ATOM 703 O O . SER A 1 93 ? 40.681 16.976 -16.691 1.00 91.69 93 SER A O 1
ATOM 705 N N . LYS A 1 94 ? 39.057 15.678 -15.855 1.00 91.62 94 LYS A N 1
ATOM 706 C CA . LYS A 1 94 ? 39.132 14.671 -16.924 1.00 91.62 94 LYS A CA 1
ATOM 707 C C . LYS A 1 94 ? 38.643 15.209 -18.274 1.00 91.62 94 LYS A C 1
ATOM 709 O O . LYS A 1 94 ? 39.187 14.834 -19.306 1.00 91.62 94 LYS A O 1
ATOM 714 N N . ALA A 1 95 ? 37.614 16.055 -18.282 1.00 89.81 95 ALA A N 1
ATOM 715 C CA . ALA A 1 95 ? 37.145 16.701 -19.505 1.00 89.81 95 ALA A CA 1
ATOM 716 C C . ALA A 1 95 ? 38.176 17.712 -20.035 1.00 89.81 95 ALA A C 1
ATOM 718 O O . ALA A 1 95 ? 38.437 17.734 -21.233 1.00 89.81 95 ALA A O 1
ATOM 719 N N . GLU A 1 96 ? 38.805 18.486 -19.147 1.00 91.81 96 GLU A N 1
ATOM 720 C CA . GLU A 1 96 ? 39.877 19.429 -19.488 1.00 91.81 96 GLU A CA 1
ATOM 721 C C . GLU A 1 96 ? 41.128 18.701 -20.010 1.00 91.81 96 GLU A C 1
ATOM 723 O O . GLU A 1 96 ? 41.674 19.093 -21.039 1.00 91.81 96 GLU A O 1
ATOM 728 N N . SER A 1 97 ? 41.534 17.580 -19.399 1.00 91.38 97 SER A N 1
ATOM 729 C CA . SER A 1 97 ? 42.670 16.791 -19.899 1.00 91.38 97 SER A CA 1
ATOM 730 C C . SER A 1 97 ? 42.389 16.111 -21.243 1.00 91.38 97 SER A C 1
ATOM 732 O O . SER A 1 97 ? 43.281 16.020 -22.083 1.00 91.38 97 SER A O 1
ATOM 734 N N . MET A 1 98 ? 41.148 15.675 -21.489 1.00 88.56 98 MET A N 1
ATOM 735 C CA . MET A 1 98 ? 40.730 15.169 -22.803 1.00 88.56 98 MET A CA 1
ATOM 736 C C . MET A 1 98 ? 40.665 16.269 -23.866 1.00 88.56 98 MET A C 1
ATOM 738 O O . MET A 1 98 ? 40.937 15.990 -25.030 1.00 88.56 98 MET A O 1
ATOM 742 N N . ALA A 1 99 ? 40.312 17.501 -23.489 1.00 86.81 99 ALA A N 1
ATOM 743 C CA . ALA A 1 99 ? 40.307 18.637 -24.404 1.00 86.81 99 ALA A CA 1
ATOM 744 C C . ALA A 1 99 ? 41.730 19.052 -24.803 1.00 86.81 99 ALA A C 1
ATOM 746 O O . ALA A 1 99 ? 41.963 19.328 -25.974 1.00 86.81 99 ALA A O 1
ATOM 747 N N . PHE A 1 100 ? 42.677 19.032 -23.859 1.00 87.44 100 PHE A N 1
ATOM 748 C CA . PHE A 1 100 ? 44.087 19.344 -24.116 1.00 87.44 100 PHE A CA 1
ATOM 749 C C . PHE A 1 100 ? 44.781 18.304 -25.006 1.00 87.44 100 PHE A C 1
ATOM 751 O O . PHE A 1 100 ? 45.635 18.647 -25.810 1.00 87.44 100 PHE A O 1
ATOM 758 N N . ASN A 1 101 ? 44.402 17.028 -24.889 1.00 86.50 101 ASN A N 1
ATOM 759 C CA . ASN A 1 101 ? 45.004 15.941 -25.665 1.00 86.50 101 ASN A CA 1
ATOM 760 C C . ASN A 1 101 ? 44.296 15.687 -27.009 1.00 86.50 101 ASN A C 1
ATOM 762 O O . ASN A 1 101 ? 44.477 14.633 -27.624 1.00 86.50 101 ASN A O 1
ATOM 766 N N . ARG A 1 102 ? 43.428 16.607 -27.441 1.00 82.56 102 ARG A N 1
ATOM 767 C CA . ARG A 1 102 ? 42.795 16.544 -28.755 1.00 82.56 102 ARG A CA 1
ATOM 768 C C . ARG A 1 102 ? 43.838 17.049 -29.759 1.00 82.56 102 ARG A C 1
ATOM 770 O O . ARG A 1 102 ? 44.192 18.217 -29.656 1.00 82.56 102 ARG A O 1
ATOM 777 N N . PRO A 1 103 ? 44.367 16.204 -30.666 1.00 82.00 103 PRO A N 1
ATOM 778 C CA . PRO A 1 103 ? 45.330 16.661 -31.661 1.00 82.00 103 PRO A CA 1
ATOM 779 C C . PRO A 1 103 ? 44.716 17.836 -32.414 1.00 82.00 103 PRO A C 1
ATOM 781 O O . PRO A 1 103 ? 43.550 17.748 -32.822 1.00 82.00 103 PRO A O 1
ATOM 784 N N . ASP A 1 104 ? 45.474 18.929 -32.522 1.00 80.00 104 ASP A N 1
ATOM 785 C CA . ASP A 1 104 ? 45.026 20.110 -33.247 1.00 80.00 104 ASP A CA 1
ATOM 786 C C . ASP A 1 104 ? 44.520 19.660 -34.621 1.00 80.00 104 ASP A C 1
ATOM 788 O O . ASP A 1 104 ? 45.169 18.825 -35.269 1.00 80.00 104 ASP A O 1
ATOM 792 N N . PRO A 1 105 ? 43.331 20.122 -35.051 1.00 76.75 105 PRO A N 1
ATOM 793 C CA . PRO A 1 105 ? 42.864 19.822 -36.392 1.00 76.75 105 PRO A CA 1
ATOM 794 C C . PRO A 1 105 ? 43.991 20.208 -37.356 1.00 76.75 105 PRO A C 1
ATOM 796 O O . PRO A 1 105 ? 44.562 21.289 -37.180 1.00 76.75 105 PRO A O 1
ATOM 799 N N . PRO A 1 106 ? 44.364 19.335 -38.316 1.00 75.31 106 PRO A N 1
ATOM 800 C CA . PRO A 1 106 ? 45.442 19.643 -39.245 1.00 75.31 106 PRO A CA 1
ATOM 801 C C . PRO A 1 106 ? 45.160 21.027 -39.819 1.00 75.31 106 PRO A C 1
ATOM 803 O O . PRO A 1 106 ? 44.041 21.263 -40.280 1.00 75.31 106 PRO A O 1
ATOM 806 N N . MET A 1 107 ? 46.126 21.944 -39.683 1.00 60.47 107 MET A N 1
ATOM 807 C CA . MET A 1 107 ? 46.005 23.309 -40.184 1.00 60.47 107 MET A CA 1
ATOM 808 C C . MET A 1 107 ? 45.664 23.224 -41.669 1.00 60.47 107 MET A C 1
ATOM 810 O O . MET A 1 107 ? 46.510 22.944 -42.510 1.00 60.47 107 MET A O 1
ATOM 814 N N . SER A 1 108 ? 44.379 23.375 -41.966 1.00 64.56 108 SER A N 1
ATOM 815 C CA . SER A 1 108 ? 43.884 23.557 -43.313 1.00 64.56 108 SER A CA 1
ATOM 816 C C . SER A 1 108 ? 44.300 24.965 -43.692 1.00 64.56 108 SER A C 1
ATOM 818 O O . SER A 1 108 ? 43.656 25.920 -43.259 1.00 64.56 108 SER A O 1
ATOM 820 N N . ASP A 1 109 ? 45.385 25.076 -44.456 1.00 60.38 109 ASP A N 1
ATOM 821 C CA . ASP A 1 109 ? 45.808 26.297 -45.134 1.00 60.38 109 ASP A CA 1
ATOM 822 C C . ASP A 1 109 ? 44.624 26.865 -45.931 1.00 60.38 109 ASP A C 1
ATOM 824 O O . ASP A 1 109 ? 44.311 26.435 -47.041 1.00 60.38 109 ASP A O 1
ATOM 828 N N . ALA A 1 110 ? 43.902 27.803 -45.324 1.00 55.69 110 ALA A N 1
ATOM 829 C CA . ALA A 1 110 ? 42.779 28.481 -45.943 1.00 55.69 110 ALA A CA 1
ATOM 830 C C . ALA A 1 110 ? 43.305 29.699 -46.706 1.00 55.69 110 ALA A C 1
ATOM 832 O O . ALA A 1 110 ? 43.513 30.775 -46.146 1.00 55.69 110 ALA A O 1
ATOM 833 N N . THR A 1 111 ? 43.511 29.518 -48.007 1.00 58.59 111 THR A N 1
ATOM 834 C CA . THR A 1 111 ? 43.591 30.609 -48.983 1.00 58.59 111 THR A CA 1
ATOM 835 C C . THR A 1 111 ? 42.231 31.323 -49.063 1.00 58.59 111 THR A C 1
ATOM 837 O O . THR A 1 111 ? 41.210 30.640 -49.177 1.00 58.59 111 THR A O 1
ATOM 840 N N . PRO A 1 112 ? 42.160 32.666 -49.009 1.00 60.31 112 PRO A N 1
ATOM 841 C CA . PRO A 1 112 ? 40.901 33.385 -49.166 1.00 60.31 112 PRO A CA 1
ATOM 842 C C . PRO A 1 112 ? 40.633 33.777 -50.630 1.00 60.31 112 PRO A C 1
ATOM 844 O O . PRO A 1 112 ? 41.525 34.283 -51.306 1.00 60.31 112 PRO A O 1
ATOM 847 N N . ALA A 1 113 ? 39.359 33.639 -51.023 1.00 53.66 113 ALA A N 1
ATOM 848 C CA . ALA A 1 113 ? 38.721 34.051 -52.285 1.00 53.66 113 ALA A CA 1
ATOM 849 C C . ALA A 1 113 ? 39.150 33.225 -53.519 1.00 53.66 113 ALA A C 1
ATOM 851 O O . ALA A 1 113 ? 40.316 32.931 -53.715 1.00 53.66 113 ALA A O 1
ATOM 852 N N . ASP A 1 114 ? 38.260 32.762 -54.393 1.00 56.41 114 ASP A N 1
ATOM 853 C CA . ASP A 1 114 ? 37.167 33.481 -55.044 1.00 56.41 114 ASP A CA 1
ATOM 854 C C . ASP A 1 114 ? 36.300 32.468 -55.840 1.00 56.41 114 ASP A C 1
ATOM 856 O O . ASP A 1 114 ? 36.715 31.337 -56.093 1.00 56.41 114 ASP A O 1
ATOM 860 N N . VAL A 1 115 ? 35.150 32.936 -56.322 1.00 45.59 115 VAL A N 1
ATOM 861 C CA . VAL A 1 115 ? 34.300 32.370 -57.386 1.00 45.59 115 VAL A CA 1
ATOM 862 C C . VAL A 1 115 ? 33.137 31.444 -56.983 1.00 45.59 115 VAL A C 1
ATOM 864 O O . VAL A 1 115 ? 33.227 30.432 -56.295 1.00 45.59 115 VAL A O 1
ATOM 867 N N . LYS A 1 116 ? 31.987 31.894 -57.482 1.00 49.09 116 LYS A N 1
ATOM 868 C CA . LYS A 1 116 ? 30.596 31.480 -57.296 1.00 49.09 116 LYS A CA 1
ATOM 869 C C . LYS A 1 116 ? 30.208 30.379 -58.326 1.00 49.09 116 LYS A C 1
ATOM 871 O O . LYS A 1 116 ? 31.059 29.855 -59.032 1.00 49.09 116 LYS A O 1
ATOM 876 N N . PRO A 1 117 ? 28.916 30.041 -58.449 1.00 56.03 117 PRO A N 1
ATOM 877 C CA . PRO A 1 117 ? 28.336 28.706 -58.319 1.00 56.03 117 PRO A CA 1
ATOM 878 C C . PRO A 1 117 ? 28.424 27.834 -59.592 1.00 56.03 117 PRO A C 1
ATOM 880 O O . PRO A 1 117 ? 27.913 28.202 -60.648 1.00 56.03 117 PRO A O 1
ATOM 883 N N . GLY A 1 118 ? 28.984 26.631 -59.464 1.00 43.81 118 GLY A N 1
ATOM 884 C CA . GLY A 1 118 ? 28.983 25.604 -60.507 1.00 43.81 118 GLY A CA 1
ATOM 885 C C . GLY A 1 118 ? 28.089 24.433 -60.120 1.00 43.81 118 GLY A C 1
ATOM 886 O O . GLY A 1 118 ? 28.413 23.669 -59.215 1.00 43.81 118 GLY A O 1
ATOM 887 N N . ALA A 1 119 ? 26.962 24.304 -60.813 1.00 52.16 119 ALA A N 1
ATOM 888 C CA . ALA A 1 119 ? 26.148 23.103 -60.830 1.00 52.16 119 ALA A CA 1
ATOM 889 C C . ALA A 1 119 ? 27.001 21.903 -61.273 1.00 52.16 119 ALA A C 1
ATOM 891 O O . ALA A 1 119 ? 27.421 21.829 -62.424 1.00 52.16 119 ALA A O 1
ATOM 892 N N . LEU A 1 120 ? 27.234 20.958 -60.364 1.00 48.69 120 LEU A N 1
ATOM 893 C CA . LEU A 1 120 ? 27.755 19.635 -60.686 1.00 48.69 120 LEU A CA 1
ATOM 894 C C . LEU A 1 120 ? 26.836 18.598 -60.047 1.00 48.69 120 LEU A C 1
ATOM 896 O O . LEU A 1 120 ? 26.922 18.278 -58.865 1.00 48.69 120 LEU A O 1
ATOM 900 N N . SER A 1 121 ? 25.886 18.166 -60.874 1.00 50.88 121 SER A N 1
ATOM 901 C CA . SER A 1 121 ? 25.444 16.779 -61.025 1.00 50.88 121 SER A CA 1
ATOM 902 C C . SER A 1 121 ? 25.965 15.810 -59.964 1.00 50.88 121 SER A C 1
ATOM 904 O O . SER A 1 121 ? 27.071 15.278 -60.069 1.00 50.88 121 SER A O 1
ATOM 906 N N . ASN A 1 122 ? 25.107 15.528 -58.988 1.00 51.41 122 ASN A N 1
ATOM 907 C CA . ASN A 1 122 ? 25.218 14.327 -58.179 1.00 51.41 122 ASN A CA 1
ATOM 908 C C . ASN A 1 122 ? 24.999 13.116 -59.116 1.00 51.41 122 ASN A C 1
ATOM 910 O O . ASN A 1 122 ? 23.956 13.068 -59.779 1.00 51.41 122 ASN A O 1
ATOM 914 N N . PRO A 1 123 ? 25.952 12.177 -59.254 1.00 52.38 123 PRO A N 1
ATOM 915 C CA . PRO A 1 123 ? 25.759 11.001 -60.088 1.00 52.38 123 PRO A CA 1
ATOM 916 C C . PRO A 1 123 ? 24.677 10.119 -59.465 1.00 52.38 123 PRO A C 1
ATOM 918 O O . PRO A 1 123 ? 24.797 9.698 -58.318 1.00 52.38 123 PRO A O 1
ATOM 921 N N . ALA A 1 124 ? 23.615 9.911 -60.247 1.00 51.62 124 ALA A N 1
ATOM 922 C CA . ALA A 1 124 ? 22.607 8.862 -60.151 1.00 51.62 124 ALA A CA 1
ATOM 923 C C . ALA A 1 124 ? 22.653 8.035 -58.854 1.00 51.62 124 ALA A C 1
ATOM 925 O O . ALA A 1 124 ? 23.314 6.998 -58.771 1.00 51.62 124 ALA A O 1
ATOM 926 N N . ALA A 1 125 ? 21.874 8.471 -57.861 1.00 51.44 125 ALA A N 1
ATOM 927 C CA . ALA A 1 125 ? 21.299 7.515 -56.931 1.00 51.44 125 ALA A CA 1
ATOM 928 C C . ALA A 1 125 ? 20.542 6.467 -57.773 1.00 51.44 125 ALA A C 1
ATOM 930 O O . ALA A 1 125 ? 19.847 6.864 -58.716 1.00 51.44 125 ALA A O 1
ATOM 931 N N . PRO A 1 126 ? 20.697 5.160 -57.494 1.00 57.62 126 PRO A N 1
ATOM 932 C CA . PRO A 1 126 ? 19.923 4.128 -58.160 1.00 57.62 126 PRO A CA 1
ATOM 933 C C . PRO A 1 126 ? 18.456 4.503 -58.056 1.00 57.62 126 PRO A C 1
ATOM 935 O O . PRO A 1 126 ? 17.960 4.754 -56.956 1.00 57.62 126 PRO A O 1
ATOM 938 N N . SER A 1 127 ? 17.840 4.602 -59.227 1.00 52.03 127 SER A N 1
ATOM 939 C CA . SER A 1 127 ? 16.438 4.875 -59.451 1.00 52.03 127 SER A CA 1
ATOM 940 C C . SER A 1 127 ? 15.601 4.241 -58.359 1.00 52.03 127 SER A C 1
ATOM 942 O O . SER A 1 127 ? 15.725 3.042 -58.089 1.00 52.03 127 SER A O 1
ATOM 944 N N . ASP A 1 128 ? 14.775 5.081 -57.745 1.00 52.34 128 ASP A N 1
ATOM 945 C CA . ASP A 1 128 ? 13.596 4.678 -57.012 1.00 52.34 128 ASP A CA 1
ATOM 946 C C . ASP A 1 128 ? 13.023 3.438 -57.691 1.00 52.34 128 ASP A C 1
ATOM 948 O O . ASP A 1 128 ? 12.606 3.488 -58.850 1.00 52.34 128 ASP A O 1
ATOM 952 N N . LEU A 1 129 ? 13.092 2.302 -56.992 1.00 59.03 129 LEU A N 1
ATOM 953 C CA . LEU A 1 129 ? 12.296 1.142 -57.337 1.00 59.03 129 LEU A CA 1
ATOM 954 C C . LEU A 1 129 ? 10.874 1.672 -57.454 1.00 59.03 129 LEU A C 1
ATOM 956 O O . LEU A 1 129 ? 10.272 2.072 -56.457 1.00 59.03 129 LEU A O 1
ATOM 960 N N . GLU A 1 130 ? 10.405 1.760 -58.691 1.00 57.62 130 GLU A N 1
ATOM 961 C CA . GLU A 1 130 ? 9.053 2.119 -59.061 1.00 57.62 130 GLU A CA 1
ATOM 962 C C . GLU A 1 130 ? 8.162 1.039 -58.452 1.00 57.62 130 GLU A C 1
ATOM 964 O O . GLU A 1 130 ? 7.941 -0.029 -59.019 1.00 57.62 130 GLU A O 1
ATOM 969 N N . ILE A 1 131 ? 7.775 1.259 -57.193 1.00 62.62 131 ILE A N 1
ATOM 970 C CA . ILE A 1 131 ? 6.843 0.397 -56.487 1.00 62.62 131 ILE A CA 1
ATOM 971 C C . ILE A 1 131 ? 5.533 0.545 -57.246 1.00 62.62 131 ILE A C 1
ATOM 973 O O . ILE A 1 131 ? 4.856 1.568 -57.119 1.00 62.62 131 ILE A O 1
ATOM 977 N N . ASP A 1 132 ? 5.234 -0.477 -58.044 1.00 63.44 132 ASP A N 1
ATOM 978 C CA . ASP A 1 132 ? 4.035 -0.617 -58.855 1.00 63.44 132 ASP A CA 1
ATOM 979 C C . ASP A 1 132 ? 2.801 -0.130 -58.064 1.00 63.44 132 ASP A C 1
ATOM 981 O O . ASP A 1 132 ? 2.486 -0.677 -56.996 1.00 63.44 132 ASP A O 1
ATOM 985 N N . PRO A 1 133 ? 2.087 0.906 -58.544 1.00 62.88 133 PRO A N 1
ATOM 986 C CA . PRO A 1 133 ? 0.874 1.411 -57.908 1.00 62.88 133 PRO A CA 1
ATOM 987 C C . PRO A 1 133 ? -0.164 0.315 -57.635 1.00 62.88 133 PRO A C 1
ATOM 989 O O . PRO A 1 133 ? -0.918 0.416 -56.663 1.00 62.88 133 PRO A O 1
ATOM 992 N N . GLN A 1 134 ? -0.180 -0.759 -58.430 1.00 61.19 134 GLN A N 1
ATOM 993 C CA . GLN A 1 134 ? -1.096 -1.880 -58.232 1.00 61.19 134 GLN A CA 1
ATOM 994 C C . GLN A 1 134 ? -0.705 -2.784 -57.055 1.00 61.19 134 GLN A C 1
ATOM 996 O O . GLN A 1 134 ? -1.590 -3.324 -56.387 1.00 61.19 134 GLN A O 1
ATOM 1001 N N . GLN A 1 135 ? 0.581 -2.872 -56.692 1.00 59.44 135 GLN A N 1
ATOM 1002 C CA . GLN A 1 135 ? 1.010 -3.588 -55.482 1.00 59.44 135 GLN A CA 1
ATOM 1003 C C . GLN A 1 135 ? 0.532 -2.907 -54.191 1.00 59.44 135 GLN A C 1
ATOM 1005 O O . GLN A 1 135 ? 0.334 -3.589 -53.184 1.00 59.44 135 GLN A O 1
ATOM 1010 N N . ARG A 1 136 ? 0.254 -1.592 -54.205 1.00 58.19 136 ARG A N 1
ATOM 1011 C CA . ARG A 1 136 ? -0.402 -0.917 -53.066 1.00 58.19 136 ARG A CA 1
ATOM 1012 C C . ARG A 1 136 ? -1.886 -1.259 -52.932 1.00 58.19 136 ARG A C 1
ATOM 1014 O O . ARG A 1 136 ? -2.398 -1.192 -51.820 1.00 58.19 13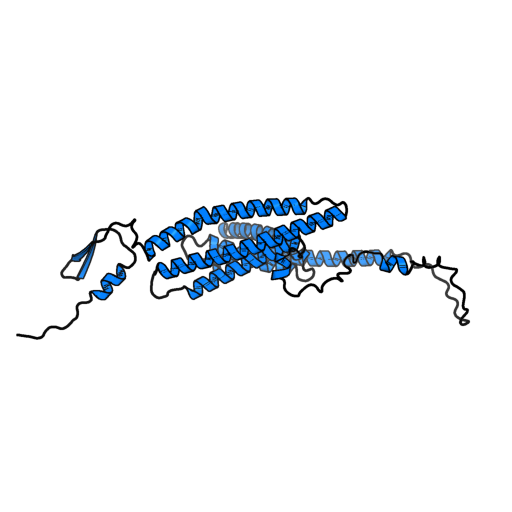6 ARG A O 1
ATOM 1021 N N . MET A 1 137 ? -2.573 -1.615 -54.020 1.00 60.84 137 MET A N 1
ATOM 1022 C CA . MET A 1 137 ? -4.014 -1.919 -53.990 1.00 60.84 137 MET A CA 1
ATOM 1023 C C . MET A 1 137 ? -4.318 -3.363 -53.571 1.00 60.84 137 MET A C 1
ATOM 1025 O O . MET A 1 137 ? -5.417 -3.635 -53.098 1.00 60.84 137 MET A O 1
ATOM 1029 N N . LEU A 1 138 ? -3.353 -4.277 -53.718 1.00 63.19 138 LEU A N 1
ATOM 1030 C CA . LEU A 1 138 ? -3.507 -5.698 -53.377 1.00 63.19 138 LEU A CA 1
ATOM 1031 C C . LEU A 1 138 ? -2.970 -6.067 -51.991 1.00 63.19 138 LEU A C 1
ATOM 1033 O O . LEU A 1 138 ? -3.224 -7.174 -51.515 1.00 63.19 138 LEU A O 1
ATOM 1037 N N . ALA A 1 139 ? -2.252 -5.162 -51.322 1.00 60.47 139 ALA A N 1
ATOM 1038 C CA . ALA A 1 139 ? -1.914 -5.357 -49.922 1.00 60.47 139 ALA A CA 1
ATOM 1039 C C . ALA A 1 139 ? -3.224 -5.364 -49.107 1.00 60.47 139 ALA A C 1
ATOM 1041 O O . ALA A 1 139 ? -3.960 -4.372 -49.145 1.00 60.47 139 ALA A O 1
ATOM 1042 N N . PRO A 1 140 ? -3.536 -6.442 -48.357 1.00 64.75 140 PRO A N 1
ATOM 1043 C CA . PRO A 1 140 ? -4.615 -6.410 -47.377 1.00 64.75 140 PRO A CA 1
ATOM 1044 C C . PRO A 1 140 ? -4.430 -5.165 -46.505 1.00 64.75 140 PRO A C 1
ATOM 1046 O O . PRO A 1 140 ? -3.274 -4.803 -46.264 1.00 64.75 140 PRO A O 1
ATOM 1049 N N . PRO A 1 141 ? -5.495 -4.509 -46.013 1.00 60.28 141 PRO A N 1
ATOM 1050 C CA . PRO A 1 141 ? -5.384 -3.386 -45.088 1.00 60.28 141 PRO A CA 1
ATOM 1051 C C . PRO A 1 141 ? -4.789 -3.871 -43.757 1.00 60.28 141 PRO A C 1
ATOM 1053 O O . PRO A 1 141 ? -5.462 -4.000 -42.738 1.00 60.28 141 PRO A O 1
ATOM 1056 N N . ALA A 1 142 ? -3.495 -4.172 -43.761 1.00 53.34 142 ALA A N 1
ATOM 1057 C CA . ALA A 1 142 ? -2.679 -4.447 -42.609 1.00 53.34 142 ALA A CA 1
ATOM 1058 C C . ALA A 1 142 ? -2.446 -3.097 -41.944 1.00 53.34 142 ALA A C 1
ATOM 1060 O O . ALA A 1 142 ? -1.453 -2.418 -42.186 1.00 53.34 142 ALA A O 1
ATOM 1061 N N . ALA A 1 143 ? -3.455 -2.691 -41.176 1.00 55.19 143 ALA A N 1
ATOM 1062 C CA . ALA A 1 143 ? -3.341 -1.869 -39.990 1.00 55.19 143 ALA A CA 1
ATOM 1063 C C . ALA A 1 143 ? -2.216 -0.822 -40.048 1.00 55.19 143 ALA A C 1
ATOM 1065 O O . ALA A 1 143 ? -1.280 -0.853 -39.251 1.00 55.19 143 ALA A O 1
ATOM 1066 N N . GLN A 1 144 ? -2.366 0.185 -40.910 1.00 48.94 144 GLN A N 1
ATOM 1067 C CA . GLN A 1 144 ? -1.762 1.496 -40.662 1.00 48.94 144 GLN A CA 1
ATOM 1068 C C . GLN A 1 144 ? -2.506 2.188 -39.507 1.00 48.94 144 GLN A C 1
ATOM 1070 O O . GLN A 1 144 ? -2.989 3.312 -39.628 1.00 48.94 144 GLN A O 1
ATOM 1075 N N . ALA A 1 145 ? -2.629 1.505 -38.366 1.00 54.81 145 ALA A N 1
ATOM 1076 C CA . ALA A 1 145 ? -2.949 2.162 -37.117 1.00 54.81 145 ALA A CA 1
ATOM 1077 C C . ALA A 1 145 ? -1.730 3.027 -36.790 1.00 54.81 145 ALA A C 1
ATOM 1079 O O . ALA A 1 145 ? -0.750 2.554 -36.212 1.00 54.81 145 ALA A O 1
ATOM 1080 N N . GLY A 1 146 ? -1.765 4.287 -37.231 1.00 50.19 146 GLY A N 1
ATOM 1081 C CA . GLY A 1 146 ? -0.813 5.296 -36.786 1.00 50.19 146 GLY A CA 1
ATOM 1082 C C . GLY A 1 146 ? -0.707 5.253 -35.258 1.00 50.19 146 GLY A C 1
ATOM 1083 O O . GLY A 1 146 ? -1.662 4.833 -34.597 1.00 50.19 146 GLY A O 1
ATOM 1084 N N . PRO A 1 147 ? 0.442 5.628 -34.670 1.00 53.88 147 PRO A N 1
ATOM 1085 C CA . PRO A 1 147 ? 0.638 5.539 -33.231 1.00 53.88 147 PRO A CA 1
ATOM 1086 C C . PRO A 1 147 ? -0.460 6.343 -32.536 1.00 53.88 147 PRO A C 1
ATOM 1088 O O . PRO A 1 147 ? -0.425 7.572 -32.526 1.00 53.88 147 PRO A O 1
ATOM 1091 N N . ALA A 1 148 ? -1.462 5.641 -31.997 1.00 58.22 148 ALA A N 1
ATOM 1092 C CA . ALA A 1 148 ? -2.550 6.248 -31.256 1.00 58.22 148 ALA A CA 1
ATOM 1093 C C . ALA A 1 148 ? -1.913 7.142 -30.196 1.00 58.22 148 ALA A C 1
ATOM 1095 O O . ALA A 1 148 ? -1.087 6.663 -29.410 1.00 58.22 148 ALA A O 1
ATOM 1096 N N . HIS A 1 149 ? -2.232 8.441 -30.226 1.00 57.94 149 HIS A N 1
ATOM 1097 C CA . HIS A 1 149 ? -1.677 9.397 -29.278 1.00 57.94 149 HIS A CA 1
ATOM 1098 C C . HIS A 1 149 ? -1.788 8.793 -27.878 1.00 57.94 149 HIS A C 1
ATOM 1100 O O . HIS A 1 149 ? -2.893 8.396 -27.491 1.00 57.94 149 HIS A O 1
ATOM 1106 N N . PRO A 1 150 ? -0.672 8.639 -27.140 1.00 62.75 150 PRO A N 1
ATOM 1107 C CA . PRO A 1 150 ? -0.697 7.952 -25.862 1.00 62.75 150 PRO A CA 1
ATOM 1108 C C . PRO A 1 150 ? -1.693 8.681 -24.968 1.00 62.75 150 PRO A C 1
ATOM 1110 O O . PRO A 1 150 ? -1.458 9.818 -24.560 1.00 62.75 150 PRO A O 1
ATOM 1113 N N . GLY A 1 151 ? -2.838 8.038 -24.723 1.00 62.41 151 GLY A N 1
ATOM 1114 C CA . GLY A 1 151 ? -3.933 8.641 -23.980 1.00 62.41 151 GLY A CA 1
ATOM 1115 C C . GLY A 1 151 ? -3.419 9.166 -22.644 1.00 62.41 151 GLY A C 1
ATOM 1116 O O . GLY A 1 151 ? -2.642 8.500 -21.959 1.00 62.41 151 GLY A O 1
ATOM 1117 N N . ARG A 1 152 ? -3.832 10.373 -22.256 1.00 79.44 152 ARG A N 1
ATOM 1118 C CA . ARG A 1 152 ? -3.295 11.067 -21.072 1.00 79.44 152 ARG A CA 1
ATOM 1119 C C . ARG A 1 152 ? -3.558 10.329 -19.745 1.00 79.44 152 ARG A C 1
ATOM 1121 O O . ARG A 1 152 ? -2.975 10.686 -18.728 1.00 79.44 152 ARG A O 1
ATOM 1128 N N . ASN A 1 153 ? -4.406 9.294 -19.745 1.00 90.94 153 ASN A N 1
ATOM 1129 C CA . ASN A 1 153 ? -4.831 8.573 -18.548 1.00 90.94 153 ASN A CA 1
ATOM 1130 C C . ASN A 1 153 ? -3.851 7.452 -18.143 1.00 90.94 153 ASN A C 1
ATOM 1132 O O . ASN A 1 153 ? -3.816 6.374 -18.740 1.00 90.94 153 ASN A O 1
ATOM 1136 N N . ILE A 1 154 ? -3.089 7.695 -17.074 1.00 90.62 154 ILE A N 1
ATOM 1137 C CA . ILE A 1 154 ? -2.122 6.745 -16.502 1.00 90.62 154 ILE A CA 1
ATOM 1138 C C . ILE A 1 154 ? -2.809 5.466 -15.996 1.00 90.62 154 ILE A C 1
ATOM 1140 O O . ILE A 1 154 ? -2.242 4.384 -16.151 1.00 90.62 154 ILE A O 1
ATOM 1144 N N . ILE A 1 155 ? -4.030 5.566 -15.456 1.00 93.12 155 ILE A N 1
ATOM 1145 C CA . ILE A 1 155 ? -4.765 4.430 -14.876 1.00 93.12 155 ILE A CA 1
ATOM 1146 C C . ILE A 1 155 ? -5.083 3.397 -15.957 1.00 93.12 155 ILE A C 1
ATOM 1148 O O . ILE A 1 155 ? -4.739 2.220 -15.826 1.00 93.12 155 ILE A O 1
ATOM 1152 N N . ALA A 1 156 ? -5.669 3.857 -17.065 1.00 93.62 156 ALA A N 1
ATOM 1153 C CA . ALA A 1 156 ? -5.994 3.008 -18.207 1.00 93.62 156 ALA A CA 1
ATOM 1154 C C . ALA A 1 156 ? -4.729 2.426 -18.860 1.00 93.62 156 ALA A C 1
ATOM 1156 O O . ALA A 1 156 ? -4.679 1.238 -19.176 1.00 93.62 156 ALA A O 1
ATOM 1157 N N . ARG A 1 157 ? -3.670 3.234 -19.010 1.00 93.50 157 ARG A N 1
ATOM 1158 C CA . ARG A 1 157 ? -2.393 2.785 -19.590 1.00 93.50 157 ARG A CA 1
ATOM 1159 C C . ARG A 1 157 ? -1.699 1.717 -18.749 1.00 93.50 157 ARG A C 1
ATOM 1161 O O . ARG A 1 157 ? -1.145 0.771 -19.311 1.00 93.50 157 ARG A O 1
ATOM 1168 N N . HIS A 1 158 ? -1.722 1.851 -17.422 1.00 94.50 158 HIS A N 1
ATOM 1169 C CA . HIS A 1 158 ? -1.194 0.822 -16.529 1.00 94.50 158 HIS A CA 1
ATOM 1170 C C . HIS A 1 158 ? -2.009 -0.463 -16.635 1.00 94.50 158 HIS A C 1
ATOM 1172 O O . HIS A 1 158 ? -1.429 -1.519 -16.865 1.00 94.50 158 HIS A O 1
ATOM 1178 N N . TRP A 1 159 ? -3.339 -0.368 -16.561 1.00 96.31 159 TRP A N 1
ATOM 1179 C CA . TRP A 1 159 ? -4.227 -1.526 -16.676 1.00 96.31 159 TRP A CA 1
ATOM 1180 C C . TRP A 1 159 ? -4.050 -2.281 -18.001 1.00 96.31 159 TRP A C 1
ATOM 1182 O O . TRP A 1 159 ? -4.122 -3.507 -18.036 1.00 96.31 159 TRP A O 1
ATOM 1192 N N . ARG A 1 160 ? -3.770 -1.573 -19.102 1.00 95.50 160 ARG A N 1
ATOM 1193 C CA . ARG A 1 160 ? -3.449 -2.173 -20.411 1.00 95.50 160 ARG A CA 1
ATOM 1194 C C . ARG A 1 160 ? -2.001 -2.669 -20.531 1.00 95.50 160 ARG A C 1
ATOM 1196 O O . ARG A 1 160 ? -1.647 -3.253 -21.546 1.00 95.50 160 ARG A O 1
ATOM 1203 N N . GLY A 1 161 ? -1.150 -2.463 -19.525 1.00 95.56 161 GLY A N 1
ATOM 1204 C CA . GLY A 1 161 ? 0.246 -2.910 -19.539 1.00 95.56 161 GLY A CA 1
ATOM 1205 C C . GLY A 1 161 ? 1.151 -2.126 -20.497 1.00 95.56 161 GLY A C 1
ATOM 1206 O O . GLY A 1 161 ? 2.170 -2.643 -20.954 1.00 95.56 161 GLY A O 1
ATOM 1207 N N . GLU A 1 162 ? 0.802 -0.885 -20.837 1.00 94.31 162 GLU A N 1
ATOM 1208 C CA . GLU A 1 162 ? 1.583 -0.053 -21.768 1.00 94.31 162 GLU A CA 1
ATOM 1209 C C . GLU A 1 162 ? 2.815 0.588 -21.112 1.00 94.31 162 GLU A C 1
ATOM 1211 O O . GLU A 1 162 ? 3.731 1.056 -21.794 1.00 94.31 162 GLU A O 1
ATOM 1216 N N . LEU A 1 163 ? 2.853 0.622 -19.778 1.00 91.88 163 LEU A N 1
ATOM 1217 C CA . LEU A 1 163 ? 3.965 1.189 -19.021 1.00 91.88 163 LEU A CA 1
ATOM 1218 C C . LEU A 1 163 ? 5.229 0.325 -19.138 1.00 91.88 163 LEU A C 1
ATOM 1220 O O . LEU A 1 163 ? 5.181 -0.881 -19.393 1.00 91.88 163 LEU A O 1
ATOM 1224 N N . ARG A 1 164 ? 6.395 0.952 -18.936 1.00 92.31 164 ARG A N 1
ATOM 1225 C CA . ARG A 1 164 ? 7.684 0.245 -18.885 1.00 92.31 164 ARG A CA 1
ATOM 1226 C C . ARG A 1 164 ? 7.693 -0.676 -17.664 1.00 92.31 164 ARG A C 1
ATOM 1228 O O . ARG A 1 164 ? 7.336 -0.225 -16.578 1.00 92.31 164 ARG A O 1
ATOM 1235 N N . LEU A 1 165 ? 8.180 -1.910 -17.827 1.00 90.69 165 LEU A N 1
ATOM 1236 C CA . LEU A 1 165 ? 8.174 -2.943 -16.781 1.00 90.69 165 LEU A CA 1
ATOM 1237 C C . LEU A 1 165 ? 8.707 -2.437 -15.432 1.00 90.69 165 LEU A C 1
ATOM 1239 O O . LEU A 1 165 ? 8.040 -2.588 -14.418 1.00 90.69 165 LEU A O 1
ATOM 1243 N N . GLY A 1 166 ? 9.866 -1.770 -15.423 1.00 86.75 166 GLY A N 1
ATOM 1244 C CA . GLY A 1 166 ? 10.450 -1.246 -14.184 1.00 86.75 166 GLY A CA 1
ATOM 1245 C C . GLY A 1 166 ? 9.589 -0.183 -13.490 1.00 86.75 166 GLY A C 1
ATOM 1246 O O . GLY A 1 166 ? 9.498 -0.183 -12.268 1.00 86.75 166 GLY A O 1
ATOM 1247 N N . TRP A 1 167 ? 8.924 0.692 -14.251 1.00 89.62 167 TRP A N 1
ATOM 1248 C CA . TRP A 1 167 ? 8.026 1.707 -13.688 1.00 89.62 167 TRP A CA 1
ATOM 1249 C C . TRP A 1 167 ? 6.709 1.097 -13.204 1.00 89.62 167 TRP A C 1
ATOM 1251 O O . TRP A 1 167 ? 6.206 1.472 -12.152 1.00 89.62 167 TRP A O 1
ATOM 1261 N N . SER A 1 168 ? 6.179 0.121 -13.943 1.00 90.31 168 SER A N 1
ATOM 1262 C CA . SER A 1 168 ? 4.995 -0.636 -13.538 1.00 90.31 168 SER A CA 1
ATOM 1263 C C . SER A 1 168 ? 5.242 -1.417 -12.249 1.00 90.31 168 SER A C 1
ATOM 1265 O O . SER A 1 168 ? 4.392 -1.424 -11.375 1.00 90.31 168 SER A O 1
ATOM 1267 N N . PHE A 1 169 ? 6.412 -2.043 -12.117 1.00 89.44 169 PHE A N 1
ATOM 1268 C CA . PHE A 1 169 ? 6.740 -2.853 -10.950 1.00 89.44 169 PHE A CA 1
ATOM 1269 C C . PHE A 1 169 ? 7.066 -2.002 -9.716 1.00 89.44 169 PHE A C 1
ATOM 1271 O O . PHE A 1 169 ? 6.546 -2.279 -8.649 1.00 89.44 169 PHE A O 1
ATOM 1278 N N . TRP A 1 170 ? 7.896 -0.959 -9.842 1.00 88.81 170 TRP A N 1
ATOM 1279 C CA . TRP A 1 170 ? 8.318 -0.148 -8.689 1.00 88.81 170 TRP A CA 1
ATOM 1280 C C . TRP A 1 170 ? 7.470 1.105 -8.488 1.00 88.81 170 TRP A C 1
ATOM 1282 O O . TRP A 1 170 ? 6.983 1.356 -7.391 1.00 88.81 170 TRP A O 1
ATOM 1292 N N . GLY A 1 171 ? 7.293 1.901 -9.543 1.00 87.56 171 GLY A N 1
ATOM 1293 C CA . GLY A 1 171 ? 6.617 3.196 -9.459 1.00 87.56 171 GLY A CA 1
ATOM 1294 C C . GLY A 1 171 ? 5.147 3.052 -9.077 1.00 87.56 171 GLY A C 1
ATOM 1295 O O . GLY A 1 171 ? 4.685 3.712 -8.152 1.00 87.56 171 GLY A O 1
ATOM 1296 N N . ILE A 1 172 ? 4.426 2.146 -9.741 1.00 92.50 172 ILE A N 1
ATOM 1297 C CA . ILE A 1 172 ? 3.007 1.904 -9.443 1.00 92.50 172 ILE A CA 1
ATOM 1298 C C . ILE A 1 172 ? 2.816 1.151 -8.121 1.00 92.50 172 ILE A C 1
ATOM 1300 O O . ILE A 1 172 ? 1.847 1.426 -7.413 1.00 92.50 172 ILE A O 1
ATOM 1304 N N . ALA A 1 173 ? 3.745 0.266 -7.740 1.00 88.12 173 ALA A N 1
ATOM 1305 C CA . ALA A 1 173 ? 3.719 -0.359 -6.419 1.00 88.12 173 ALA A CA 1
ATOM 1306 C C . ALA A 1 173 ? 3.827 0.692 -5.305 1.00 88.12 173 ALA A C 1
ATOM 1308 O O . ALA A 1 173 ? 2.961 0.752 -4.437 1.00 88.12 173 ALA A O 1
ATOM 1309 N N . VAL A 1 174 ? 4.839 1.565 -5.357 1.00 88.19 174 VAL A N 1
ATOM 1310 C CA . VAL A 1 174 ? 5.021 2.645 -4.373 1.00 88.19 174 VAL A CA 1
ATOM 1311 C C . VAL A 1 174 ? 3.820 3.588 -4.369 1.00 88.19 174 VAL A C 1
ATOM 1313 O O . VAL A 1 174 ? 3.268 3.865 -3.308 1.00 88.19 174 VAL A O 1
ATOM 1316 N N . LEU A 1 175 ? 3.368 4.035 -5.545 1.00 87.56 175 LEU A N 1
ATOM 1317 C CA . LEU A 1 175 ? 2.235 4.952 -5.647 1.00 87.56 175 LEU A CA 1
ATOM 1318 C C . LEU A 1 175 ? 0.946 4.340 -5.087 1.00 87.56 175 LEU A C 1
ATOM 1320 O O . LEU A 1 175 ? 0.230 5.013 -4.355 1.00 87.56 175 LEU A O 1
ATOM 1324 N N . GLY A 1 176 ? 0.652 3.075 -5.394 1.00 89.69 176 GLY A N 1
ATOM 1325 C CA . GLY A 1 176 ? -0.548 2.428 -4.866 1.00 89.69 176 GLY A CA 1
ATOM 1326 C C . GLY A 1 176 ? -0.482 2.190 -3.357 1.00 89.69 176 GLY A C 1
ATOM 1327 O O . GLY A 1 176 ? -1.505 2.345 -2.705 1.00 89.69 176 GLY A O 1
ATOM 1328 N N . ASN A 1 177 ? 0.700 1.932 -2.780 1.00 89.00 177 ASN A N 1
ATOM 1329 C CA . ASN A 1 177 ? 0.862 1.883 -1.319 1.00 89.00 177 ASN A CA 1
ATOM 1330 C C . ASN A 1 177 ? 0.607 3.252 -0.669 1.00 89.00 177 ASN A C 1
ATOM 1332 O O . ASN A 1 177 ? -0.069 3.328 0.352 1.00 89.00 177 ASN A O 1
ATOM 1336 N N . ILE A 1 178 ? 1.091 4.340 -1.279 1.00 86.81 178 ILE A N 1
ATOM 1337 C CA . ILE A 1 178 ? 0.820 5.707 -0.808 1.00 86.81 178 ILE A CA 1
ATOM 1338 C C . ILE A 1 178 ? -0.684 6.007 -0.866 1.00 86.81 178 ILE A C 1
ATOM 1340 O O . ILE A 1 178 ? -1.252 6.495 0.107 1.00 86.81 178 ILE A O 1
ATOM 1344 N N . VAL A 1 179 ? -1.343 5.692 -1.985 1.00 88.94 179 VAL A N 1
ATOM 1345 C CA . VAL A 1 179 ? -2.792 5.893 -2.142 1.00 88.94 179 VAL A CA 1
ATOM 1346 C C . VAL A 1 179 ? -3.578 5.060 -1.130 1.00 88.94 179 VAL A C 1
ATOM 1348 O O . VAL A 1 179 ? -4.509 5.581 -0.519 1.00 88.94 179 VAL A O 1
ATOM 1351 N N . ALA A 1 180 ? -3.195 3.799 -0.911 1.00 89.56 180 ALA A N 1
ATOM 1352 C CA . ALA A 1 180 ? -3.815 2.944 0.094 1.00 89.56 180 ALA A CA 1
ATOM 1353 C C . ALA A 1 180 ? -3.672 3.546 1.499 1.00 89.56 180 ALA A C 1
ATOM 1355 O O . ALA A 1 180 ? -4.675 3.689 2.190 1.00 89.56 180 ALA A O 1
ATOM 1356 N N . LEU A 1 181 ? -2.469 3.991 1.882 1.00 90.62 181 LEU A N 1
ATOM 1357 C CA . LEU A 1 181 ? -2.218 4.642 3.171 1.00 90.62 181 LEU A CA 1
ATOM 1358 C C . LEU A 1 181 ? -3.109 5.873 3.375 1.00 90.62 181 LEU A C 1
ATOM 1360 O O . LEU A 1 181 ? -3.814 5.959 4.376 1.00 90.62 181 LEU A O 1
ATOM 1364 N N . PHE A 1 182 ? -3.120 6.809 2.422 1.00 88.94 182 PHE A N 1
ATOM 1365 C CA . PHE A 1 182 ? -3.958 8.006 2.531 1.00 88.94 182 PHE A CA 1
ATOM 1366 C C . PHE A 1 182 ? -5.449 7.675 2.565 1.00 88.94 182 PHE A C 1
ATOM 1368 O O . PHE A 1 182 ? -6.196 8.332 3.285 1.00 88.94 182 PHE A O 1
ATOM 1375 N N . THR A 1 183 ? -5.884 6.650 1.829 1.00 88.31 183 THR A N 1
ATOM 1376 C CA . THR A 1 183 ? -7.287 6.227 1.855 1.00 88.31 183 THR A CA 1
ATOM 1377 C C . THR A 1 183 ? -7.655 5.634 3.211 1.00 88.31 183 THR A C 1
ATOM 1379 O O . THR A 1 183 ? -8.695 5.984 3.751 1.00 88.31 183 THR A O 1
ATOM 1382 N N . ILE A 1 184 ? -6.789 4.807 3.803 1.00 88.69 184 ILE A N 1
ATOM 1383 C CA . ILE A 1 184 ? -6.989 4.256 5.149 1.00 88.69 184 ILE A CA 1
ATOM 1384 C C . ILE A 1 184 ? -7.072 5.381 6.183 1.00 88.69 184 ILE A C 1
ATOM 1386 O O . ILE A 1 184 ? -7.980 5.379 7.009 1.00 88.69 184 ILE A O 1
ATOM 1390 N N . LEU A 1 185 ? -6.171 6.366 6.126 1.00 88.88 185 LEU A N 1
ATOM 1391 C CA . LEU A 1 185 ? -6.210 7.522 7.026 1.00 88.88 185 LEU A CA 1
ATOM 1392 C C . LEU A 1 185 ? -7.505 8.327 6.860 1.00 88.88 185 LEU A C 1
ATOM 1394 O O . LEU A 1 185 ? -8.147 8.658 7.851 1.00 88.88 185 LEU A O 1
ATOM 1398 N N . ALA A 1 186 ? -7.921 8.597 5.621 1.00 85.88 186 ALA A N 1
ATOM 1399 C CA . ALA A 1 186 ? -9.168 9.304 5.344 1.00 85.88 186 ALA A CA 1
ATOM 1400 C C . ALA A 1 186 ? -10.394 8.532 5.854 1.00 85.88 186 ALA A C 1
ATOM 1402 O O . ALA A 1 186 ? -11.286 9.130 6.447 1.00 85.88 186 ALA A O 1
ATOM 1403 N N . LEU A 1 187 ? -10.425 7.209 5.668 1.00 88.12 187 LEU A N 1
ATOM 1404 C CA . LEU A 1 187 ? -11.487 6.360 6.199 1.00 88.12 187 LEU A CA 1
ATOM 1405 C C . LEU A 1 187 ? -11.517 6.402 7.730 1.00 88.12 187 LEU A C 1
ATOM 1407 O O . LEU A 1 187 ? -12.583 6.602 8.296 1.00 88.12 187 LEU A O 1
ATOM 1411 N N . ASN A 1 188 ? -10.369 6.302 8.402 1.00 86.31 188 ASN A N 1
ATOM 1412 C CA . ASN A 1 188 ? -10.325 6.423 9.861 1.00 86.31 188 ASN A CA 1
ATOM 1413 C C . ASN A 1 188 ? -10.861 7.780 10.329 1.00 86.31 188 ASN A C 1
ATOM 1415 O O . ASN A 1 188 ? -11.683 7.813 11.230 1.00 86.31 188 ASN A O 1
ATOM 1419 N N . LEU A 1 189 ? -10.498 8.883 9.669 1.00 87.12 189 LEU A N 1
ATOM 1420 C CA . LEU A 1 189 ? -11.012 10.214 10.019 1.00 87.12 189 LEU A CA 1
ATOM 1421 C C . LEU A 1 189 ? -12.532 10.349 9.840 1.00 87.12 189 LEU A C 1
ATOM 1423 O O . LEU A 1 189 ? -13.168 11.062 10.607 1.00 87.12 189 LEU A O 1
ATOM 1427 N N . ILE A 1 190 ? -13.115 9.688 8.835 1.00 86.44 190 ILE A N 1
ATOM 1428 C CA . ILE A 1 190 ? -14.568 9.710 8.586 1.00 86.44 190 ILE A CA 1
ATOM 1429 C C . ILE A 1 190 ? -15.322 8.870 9.625 1.00 86.44 190 ILE A C 1
ATOM 1431 O O . ILE A 1 190 ? -16.438 9.219 9.999 1.00 86.44 190 ILE A O 1
ATOM 1435 N N . PHE A 1 191 ? -14.726 7.759 10.062 1.00 84.06 191 PHE A N 1
ATOM 1436 C CA . PHE A 1 191 ? -15.344 6.798 10.976 1.00 84.06 191 PHE A CA 1
ATOM 1437 C C . PHE A 1 191 ? -14.910 6.965 12.443 1.00 84.06 191 PHE A C 1
ATOM 1439 O O . PHE A 1 191 ? -15.386 6.210 13.288 1.00 84.06 191 PHE A O 1
ATOM 1446 N N . SER A 1 192 ? -14.048 7.935 12.769 1.00 75.31 192 SER A N 1
ATOM 1447 C CA . SER A 1 192 ? -13.711 8.287 14.151 1.00 75.31 192 SER A CA 1
ATOM 1448 C C . SER A 1 192 ? -14.967 8.740 14.894 1.00 75.31 192 SER A C 1
ATOM 1450 O O . SER A 1 192 ? -15.490 9.827 14.652 1.00 75.31 192 SER A O 1
ATOM 1452 N N . THR A 1 193 ? -15.460 7.904 15.804 1.00 64.06 193 THR A N 1
ATOM 1453 C CA . THR A 1 193 ? -16.569 8.237 16.694 1.00 64.06 193 THR A CA 1
ATOM 1454 C C . THR A 1 193 ? -16.025 8.743 18.025 1.00 64.06 193 THR A C 1
ATOM 1456 O O . THR A 1 193 ? -15.610 7.962 18.877 1.00 64.06 193 THR A O 1
ATOM 1459 N N . ASP A 1 194 ? -16.100 10.058 18.249 1.00 67.88 194 ASP A N 1
ATOM 1460 C CA . ASP A 1 194 ? -15.823 10.679 19.560 1.00 67.88 194 ASP A CA 1
ATOM 1461 C C . ASP A 1 194 ? -16.822 10.231 20.657 1.00 67.88 194 ASP A C 1
ATOM 1463 O O . ASP A 1 194 ? -16.712 10.613 21.820 1.00 67.88 194 ASP A O 1
ATOM 1467 N N . THR A 1 195 ? -17.823 9.422 20.300 1.00 59.62 195 THR A N 1
ATOM 1468 C CA . THR A 1 195 ? -19.011 9.103 21.104 1.00 59.62 195 THR A CA 1
ATOM 1469 C C . THR A 1 195 ? -19.024 7.695 21.709 1.00 59.62 195 THR A C 1
ATOM 1471 O O . THR A 1 195 ? -20.040 7.273 22.257 1.00 59.62 195 THR A O 1
ATOM 1474 N N . GLY A 1 196 ? -17.889 6.994 21.705 1.00 67.50 196 GLY A N 1
ATOM 1475 C CA . GLY A 1 196 ? -17.739 5.665 22.302 1.00 67.50 196 GLY A CA 1
ATOM 1476 C C . GLY A 1 196 ? -17.465 4.578 21.266 1.00 67.50 196 GLY A C 1
ATOM 1477 O O . GLY A 1 196 ? -17.496 4.812 20.058 1.00 67.50 196 GLY A O 1
ATOM 1478 N N . TYR A 1 197 ? -17.139 3.381 21.754 1.00 77.88 197 TYR A N 1
ATOM 1479 C CA . TYR A 1 197 ? -16.978 2.202 20.904 1.00 77.88 197 TYR A CA 1
ATOM 1480 C C . TYR A 1 197 ? -18.354 1.861 20.311 1.00 77.88 197 TYR A C 1
ATOM 1482 O O . TYR A 1 197 ? -19.309 1.774 21.069 1.00 77.88 197 TYR A O 1
ATOM 1490 N N . ASP A 1 198 ? -18.478 1.703 18.993 1.00 86.75 198 ASP A N 1
ATOM 1491 C CA . ASP A 1 198 ? -19.662 1.145 18.321 1.00 86.75 198 ASP A CA 1
ATOM 1492 C C . ASP A 1 198 ? -19.163 0.130 17.275 1.00 86.75 198 ASP A C 1
ATOM 1494 O O . ASP A 1 198 ? -18.432 0.509 16.351 1.00 86.75 198 ASP A O 1
ATOM 1498 N N . PRO A 1 199 ? -19.481 -1.171 17.409 1.00 88.38 199 PRO A N 1
ATOM 1499 C CA . PRO A 1 199 ? -18.945 -2.211 16.546 1.00 88.38 199 PRO A CA 1
ATOM 1500 C C . PRO A 1 199 ? -19.467 -2.100 15.110 1.00 88.38 199 PRO A C 1
ATOM 1502 O O . PRO A 1 199 ? -18.784 -2.567 14.198 1.00 88.38 199 PRO A O 1
ATOM 1505 N N . ALA A 1 200 ? -20.626 -1.476 14.862 1.00 91.12 200 ALA A N 1
ATOM 1506 C CA . ALA A 1 200 ? -21.191 -1.401 13.514 1.00 91.12 200 ALA A CA 1
ATOM 1507 C C . ALA A 1 200 ? -20.410 -0.441 12.581 1.00 91.12 200 ALA A C 1
ATOM 1509 O O . ALA A 1 200 ? -20.020 -0.870 11.488 1.00 91.12 200 ALA A O 1
ATOM 1510 N N . PRO A 1 201 ? -20.099 0.814 12.965 1.00 91.19 201 PRO A N 1
ATOM 1511 C CA . PRO A 1 201 ? -19.187 1.677 12.212 1.00 91.19 201 PRO A CA 1
ATOM 1512 C C . PRO A 1 201 ? -17.791 1.069 12.043 1.00 91.19 201 PRO A C 1
ATOM 1514 O O . PRO A 1 201 ? -17.234 1.125 10.946 1.00 91.19 201 PRO A O 1
ATOM 1517 N N . ILE A 1 202 ? -17.248 0.431 13.087 1.00 91.25 202 ILE A N 1
ATOM 1518 C CA . ILE A 1 202 ? -15.928 -0.220 13.039 1.00 91.25 202 ILE A CA 1
ATOM 1519 C C . ILE A 1 202 ? -15.929 -1.384 12.039 1.00 91.25 202 ILE A C 1
ATOM 1521 O O . ILE A 1 202 ? -14.975 -1.540 11.269 1.00 91.25 202 ILE A O 1
ATOM 1525 N N . PHE A 1 203 ? -16.998 -2.183 12.000 1.00 93.88 203 PHE A N 1
ATOM 1526 C CA . PHE A 1 203 ? -17.179 -3.229 10.997 1.00 93.88 203 PHE A CA 1
ATOM 1527 C C . PHE A 1 203 ? -17.123 -2.648 9.582 1.00 93.88 203 PHE A C 1
ATOM 1529 O O . PHE A 1 203 ? -16.310 -3.091 8.768 1.00 93.88 203 PHE A O 1
ATOM 1536 N N . TRP A 1 204 ? -17.928 -1.622 9.288 1.00 93.56 204 TRP A N 1
ATOM 1537 C CA . TRP A 1 204 ? -17.962 -1.015 7.955 1.00 93.56 204 TRP A CA 1
ATOM 1538 C C . TRP A 1 204 ? -16.647 -0.347 7.563 1.00 93.56 204 TRP A C 1
ATOM 1540 O O . TRP A 1 204 ? -16.219 -0.494 6.417 1.00 93.56 204 TRP A O 1
ATOM 1550 N N . LEU A 1 205 ? -15.970 0.314 8.504 1.00 93.44 205 LEU A N 1
ATOM 1551 C CA . LEU A 1 205 ? -14.626 0.852 8.308 1.00 93.44 205 LEU A CA 1
ATOM 1552 C C . LEU A 1 205 ? -13.651 -0.246 7.860 1.00 93.44 205 LEU A C 1
ATOM 1554 O O . LEU A 1 205 ? -12.919 -0.064 6.882 1.00 93.44 205 LEU A O 1
ATOM 1558 N N . ASN A 1 206 ? -13.663 -1.399 8.536 1.00 94.12 206 ASN A N 1
ATOM 1559 C CA . ASN A 1 206 ? -12.811 -2.533 8.184 1.00 94.12 206 ASN A CA 1
ATOM 1560 C C . ASN A 1 206 ? -13.179 -3.108 6.810 1.00 94.12 206 ASN A C 1
ATOM 1562 O O . ASN A 1 206 ? -12.299 -3.267 5.964 1.00 94.12 206 ASN A O 1
ATOM 1566 N N . VAL A 1 207 ? -14.467 -3.355 6.543 1.00 96.19 207 VAL A N 1
ATOM 1567 C CA . VAL A 1 207 ? -14.936 -3.853 5.237 1.00 96.19 207 VAL A CA 1
ATOM 1568 C C . VAL A 1 207 ? -14.480 -2.932 4.106 1.00 96.19 207 VAL A C 1
ATOM 1570 O O . VAL A 1 207 ? -13.912 -3.392 3.114 1.00 96.19 207 VAL A O 1
ATOM 1573 N N . LEU A 1 208 ? -14.696 -1.625 4.257 1.00 95.62 208 LEU A N 1
ATOM 1574 C CA . LEU A 1 208 ? -14.395 -0.646 3.221 1.00 95.62 208 LEU A CA 1
ATOM 1575 C C . LEU A 1 208 ? -12.885 -0.492 3.008 1.00 95.62 208 LEU A C 1
ATOM 1577 O O . LEU A 1 208 ? -12.426 -0.421 1.867 1.00 95.62 208 LEU A O 1
ATOM 1581 N N . THR A 1 209 ? -12.109 -0.531 4.092 1.00 94.38 209 THR A N 1
ATOM 1582 C CA . THR A 1 209 ? -10.643 -0.545 4.043 1.00 94.38 209 THR A CA 1
ATOM 1583 C C . THR A 1 209 ? -10.134 -1.724 3.217 1.00 94.38 209 THR A C 1
ATOM 1585 O O . THR A 1 209 ? -9.386 -1.533 2.253 1.00 94.38 209 THR A O 1
ATOM 1588 N N . TRP A 1 210 ? -10.581 -2.942 3.529 1.00 96.00 210 TRP A N 1
ATOM 1589 C CA . TRP A 1 210 ? -10.131 -4.144 2.826 1.00 96.00 210 TRP A CA 1
ATOM 1590 C C . TRP A 1 210 ? -10.630 -4.223 1.389 1.00 96.00 210 TRP A C 1
ATOM 1592 O O . TRP A 1 210 ? -9.898 -4.697 0.514 1.00 96.00 210 TRP A O 1
ATOM 1602 N N . LEU A 1 211 ? -11.821 -3.692 1.109 1.00 96.56 211 LEU A N 1
ATOM 1603 C CA . LEU A 1 211 ? -12.325 -3.551 -0.251 1.00 96.56 211 LEU A CA 1
ATOM 1604 C C . LEU A 1 211 ? -11.407 -2.652 -1.089 1.00 96.56 211 LEU A C 1
ATOM 1606 O O . LEU A 1 211 ? -10.970 -3.059 -2.166 1.00 96.56 211 LEU A O 1
ATOM 1610 N N . VAL A 1 212 ? -11.064 -1.459 -0.592 1.00 95.25 212 VAL A N 1
ATOM 1611 C CA . VAL A 1 212 ? -10.178 -0.527 -1.308 1.00 95.25 212 VAL A CA 1
ATOM 1612 C C . VAL A 1 212 ? -8.795 -1.136 -1.523 1.00 95.25 212 VAL A C 1
ATOM 1614 O O . VAL A 1 212 ? -8.290 -1.118 -2.648 1.00 95.25 212 VAL A O 1
ATOM 1617 N N . VAL A 1 213 ? -8.191 -1.705 -0.476 1.00 95.12 213 VAL A N 1
ATOM 1618 C CA . VAL A 1 213 ? -6.866 -2.338 -0.567 1.00 95.12 213 VAL A CA 1
ATOM 1619 C C . VAL A 1 213 ? -6.873 -3.452 -1.617 1.00 95.12 213 VAL A C 1
ATOM 1621 O O . VAL A 1 213 ? -5.976 -3.509 -2.459 1.00 95.12 213 VAL A O 1
ATOM 1624 N N . THR A 1 214 ? -7.916 -4.285 -1.636 1.00 96.69 214 THR A N 1
ATOM 1625 C CA . THR A 1 214 ? -8.060 -5.374 -2.612 1.00 96.69 214 THR A CA 1
ATOM 1626 C C . THR A 1 214 ? -8.205 -4.847 -4.040 1.00 96.69 214 THR A C 1
ATOM 1628 O O . THR A 1 214 ? -7.547 -5.351 -4.951 1.00 96.69 214 THR A O 1
ATOM 1631 N N . LEU A 1 215 ? -9.009 -3.801 -4.259 1.00 96.75 215 LEU A N 1
ATOM 1632 C CA . LEU A 1 215 ? -9.168 -3.187 -5.582 1.00 96.75 215 LEU A CA 1
ATOM 1633 C C . LEU A 1 215 ? -7.851 -2.592 -6.101 1.00 96.75 215 LEU A C 1
ATOM 1635 O O . LEU A 1 215 ? -7.498 -2.799 -7.267 1.00 96.75 215 LEU A O 1
ATOM 1639 N N . ILE A 1 216 ? -7.095 -1.905 -5.237 1.00 95.50 216 ILE A N 1
ATOM 1640 C CA . ILE A 1 216 ? -5.767 -1.375 -5.575 1.00 95.50 216 ILE A CA 1
ATOM 1641 C C . ILE A 1 216 ? -4.812 -2.526 -5.912 1.00 95.50 216 ILE A C 1
ATOM 1643 O O . ILE A 1 216 ? -4.138 -2.469 -6.943 1.00 95.50 216 ILE A O 1
ATOM 1647 N N . ALA A 1 217 ? -4.785 -3.586 -5.101 1.00 96.44 217 ALA A N 1
ATOM 1648 C CA . ALA A 1 217 ? -3.925 -4.744 -5.321 1.00 96.44 217 ALA A CA 1
ATOM 1649 C C . ALA A 1 217 ? -4.228 -5.437 -6.661 1.00 96.44 217 ALA A C 1
ATOM 1651 O O . ALA A 1 217 ? -3.309 -5.689 -7.444 1.00 96.44 217 ALA A O 1
ATOM 1652 N N . ILE A 1 218 ? -5.506 -5.674 -6.984 1.00 97.75 218 ILE A N 1
ATOM 1653 C CA . ILE A 1 218 ? -5.926 -6.239 -8.279 1.00 97.75 218 ILE A CA 1
ATOM 1654 C C . ILE A 1 218 ? -5.434 -5.354 -9.425 1.00 97.75 218 ILE A C 1
ATOM 1656 O O . ILE A 1 218 ? -4.842 -5.849 -10.388 1.00 97.75 218 ILE A O 1
ATOM 1660 N N . TRP A 1 219 ? -5.640 -4.041 -9.316 1.00 97.12 219 TRP A N 1
ATOM 1661 C CA . TRP A 1 219 ? -5.202 -3.090 -10.330 1.00 97.12 219 TRP A CA 1
ATOM 1662 C C . TRP A 1 219 ? -3.682 -3.116 -10.547 1.00 97.12 219 TRP A C 1
ATOM 1664 O O . TRP A 1 219 ? -3.237 -3.211 -11.697 1.00 97.12 219 TRP A O 1
ATOM 1674 N N . GLN A 1 220 ? -2.891 -3.137 -9.470 1.00 97.00 220 GLN A N 1
ATOM 1675 C CA . GLN A 1 220 ? -1.428 -3.228 -9.526 1.00 97.00 220 GLN A CA 1
ATOM 1676 C C . GLN A 1 220 ? -0.941 -4.550 -10.135 1.00 97.00 220 GLN A C 1
ATOM 1678 O O . GLN A 1 220 ? -0.036 -4.557 -10.981 1.00 97.00 220 GLN A O 1
ATOM 1683 N N . VAL A 1 221 ? -1.530 -5.674 -9.715 1.00 97.75 221 VAL A N 1
ATOM 1684 C CA . VAL A 1 221 ? -1.140 -7.015 -10.164 1.00 97.75 221 VAL A CA 1
ATOM 1685 C C . VAL A 1 221 ? -1.445 -7.186 -11.646 1.00 97.75 221 VAL A C 1
ATOM 1687 O O . VAL A 1 221 ? -0.550 -7.540 -12.417 1.00 97.75 221 VAL A O 1
ATOM 1690 N N . VAL A 1 222 ? -2.674 -6.880 -12.074 1.00 98.19 222 VAL A N 1
ATOM 1691 C CA . VAL A 1 222 ? -3.101 -7.038 -13.473 1.00 98.19 222 VAL A CA 1
ATOM 1692 C C . VAL A 1 222 ? -2.292 -6.129 -14.397 1.00 98.19 222 VAL A C 1
ATOM 1694 O O . VAL A 1 222 ? -1.784 -6.593 -15.425 1.00 98.19 222 VAL A O 1
ATOM 1697 N N . GLY A 1 223 ? -2.118 -4.854 -14.035 1.00 97.31 223 GLY A N 1
ATOM 1698 C CA . GLY A 1 223 ? -1.359 -3.913 -14.857 1.00 97.31 223 GLY A CA 1
ATOM 1699 C C . GLY A 1 223 ? 0.115 -4.303 -14.995 1.00 97.31 223 GLY A C 1
ATOM 1700 O O . GLY A 1 223 ? 0.673 -4.292 -16.098 1.00 97.31 223 GLY A O 1
ATOM 1701 N N . THR A 1 224 ? 0.742 -4.752 -13.904 1.00 97.44 224 THR A N 1
ATOM 1702 C CA . THR A 1 224 ? 2.149 -5.183 -13.923 1.00 97.44 224 THR A CA 1
ATOM 1703 C C . THR A 1 224 ? 2.341 -6.514 -14.638 1.00 97.44 224 THR A C 1
ATOM 1705 O O . THR A 1 224 ? 3.291 -6.656 -15.411 1.00 97.44 224 THR A O 1
ATOM 1708 N N . TRP A 1 225 ? 1.418 -7.463 -14.478 1.00 98.25 225 TRP A N 1
ATOM 1709 C CA . TRP A 1 225 ? 1.442 -8.729 -15.211 1.00 98.25 225 TRP A CA 1
ATOM 1710 C C . TRP A 1 225 ? 1.350 -8.517 -16.727 1.00 98.25 225 TRP A C 1
ATOM 1712 O O . TRP A 1 225 ? 2.124 -9.099 -17.499 1.00 98.25 225 TRP A O 1
ATOM 1722 N N . ARG A 1 226 ? 0.445 -7.637 -17.173 1.00 97.81 226 ARG A N 1
ATOM 1723 C CA . ARG A 1 226 ? 0.318 -7.257 -18.588 1.00 97.81 226 ARG A CA 1
ATOM 1724 C C . ARG A 1 226 ? 1.568 -6.537 -19.090 1.00 97.81 226 ARG A C 1
ATOM 1726 O O . ARG A 1 226 ? 2.101 -6.911 -20.132 1.00 97.81 226 ARG A O 1
ATOM 1733 N N . SER A 1 227 ? 2.119 -5.599 -18.314 1.00 96.06 227 SER A N 1
ATOM 1734 C CA . SER A 1 227 ? 3.383 -4.920 -18.651 1.00 96.06 227 SER A CA 1
ATOM 1735 C C . SER A 1 227 ? 4.557 -5.898 -18.795 1.00 96.06 227 SER A C 1
ATOM 1737 O O . SER A 1 227 ? 5.348 -5.790 -19.739 1.00 96.06 227 SER A O 1
ATOM 1739 N N . ALA A 1 228 ? 4.651 -6.901 -17.915 1.00 96.44 228 ALA A N 1
ATOM 1740 C CA . ALA A 1 228 ? 5.651 -7.961 -18.009 1.00 96.44 228 ALA A CA 1
ATOM 1741 C C . ALA A 1 228 ? 5.467 -8.807 -19.275 1.00 96.44 228 ALA A C 1
ATOM 1743 O O . ALA A 1 228 ? 6.455 -9.124 -19.941 1.00 96.44 228 ALA A O 1
ATOM 1744 N N . THR A 1 229 ? 4.226 -9.131 -19.640 1.00 97.44 229 THR A N 1
ATOM 1745 C CA . THR A 1 229 ? 3.902 -9.889 -20.862 1.00 97.44 229 THR A CA 1
ATOM 1746 C C . THR A 1 229 ? 4.324 -9.116 -22.114 1.00 97.44 229 THR A C 1
ATOM 1748 O O . THR A 1 229 ? 5.181 -9.596 -22.853 1.00 97.44 229 THR A O 1
ATOM 1751 N N . HIS A 1 230 ? 3.893 -7.860 -22.264 1.00 95.62 230 HIS A N 1
ATOM 1752 C CA . HIS A 1 230 ? 4.324 -7.002 -23.375 1.00 95.62 230 HIS A CA 1
ATOM 1753 C C . HIS A 1 230 ? 5.843 -6.762 -23.395 1.00 95.62 230 HIS A C 1
ATOM 1755 O O . HIS A 1 230 ? 6.444 -6.512 -24.441 1.00 95.62 230 HIS A O 1
ATOM 1761 N N . HIS A 1 231 ? 6.510 -6.757 -22.235 1.00 92.38 231 HIS A N 1
ATOM 1762 C CA . HIS A 1 231 ? 7.969 -6.668 -22.187 1.00 92.38 231 HIS A CA 1
ATOM 1763 C C . HIS A 1 231 ? 8.642 -7.943 -22.711 1.00 92.38 231 HIS A C 1
ATOM 1765 O O . HIS A 1 231 ? 9.631 -7.835 -23.434 1.00 92.38 231 HIS A O 1
ATOM 1771 N N . ALA A 1 232 ? 8.115 -9.127 -22.383 1.00 95.19 232 ALA A N 1
ATOM 1772 C CA . ALA A 1 232 ? 8.614 -10.391 -22.922 1.00 95.19 232 ALA A CA 1
ATOM 1773 C C . ALA A 1 232 ? 8.435 -10.461 -24.441 1.00 95.19 232 ALA A C 1
ATOM 1775 O O . ALA A 1 232 ? 9.401 -10.767 -25.130 1.00 95.19 232 ALA A O 1
ATOM 1776 N N . GLU A 1 233 ? 7.257 -10.105 -24.955 1.00 94.88 233 GLU A N 1
ATOM 1777 C CA . GLU A 1 233 ? 6.957 -10.092 -26.395 1.00 94.88 233 GLU A CA 1
ATOM 1778 C C . GLU A 1 233 ? 7.898 -9.156 -27.162 1.00 94.88 233 GLU A C 1
ATOM 1780 O O . GLU A 1 233 ? 8.561 -9.572 -28.110 1.00 94.88 233 GLU A O 1
ATOM 1785 N N . ARG A 1 234 ? 8.064 -7.913 -26.685 1.00 92.12 234 ARG A N 1
ATOM 1786 C CA . ARG A 1 234 ? 9.006 -6.951 -27.287 1.00 92.12 234 ARG A CA 1
ATOM 1787 C C . ARG A 1 234 ? 10.453 -7.439 -27.261 1.00 92.12 234 ARG A C 1
ATOM 1789 O O . ARG A 1 234 ? 11.223 -7.119 -28.158 1.00 92.12 234 ARG A O 1
ATOM 1796 N N . ARG A 1 235 ? 10.861 -8.174 -26.222 1.00 92.25 235 ARG A N 1
ATOM 1797 C CA . ARG A 1 235 ? 12.220 -8.733 -26.121 1.00 92.25 235 ARG A CA 1
ATOM 1798 C C . ARG A 1 235 ? 12.401 -9.945 -27.030 1.00 92.25 235 ARG A C 1
ATOM 1800 O O . ARG A 1 235 ? 13.456 -10.047 -27.648 1.00 92.25 235 ARG A O 1
ATOM 1807 N N . ALA A 1 236 ? 11.381 -10.791 -27.148 1.00 92.81 236 ALA A N 1
ATOM 1808 C CA . ALA A 1 236 ? 11.366 -11.939 -28.046 1.00 92.81 236 ALA A CA 1
ATOM 1809 C C . ALA A 1 236 ? 11.473 -11.503 -29.514 1.00 92.81 236 ALA A C 1
ATOM 1811 O O . ALA A 1 236 ? 12.325 -12.021 -30.225 1.00 92.81 236 ALA A O 1
ATOM 1812 N N . ALA A 1 237 ? 10.727 -10.472 -29.930 1.00 92.50 237 ALA A N 1
ATOM 1813 C CA . ALA A 1 237 ? 10.826 -9.895 -31.276 1.00 92.50 237 ALA A CA 1
ATOM 1814 C C . ALA A 1 237 ? 12.229 -9.345 -31.612 1.00 92.50 237 ALA A C 1
ATOM 1816 O O . ALA A 1 237 ? 12.601 -9.244 -32.775 1.00 92.50 237 ALA A O 1
ATOM 1817 N N . LEU A 1 238 ? 13.023 -9.001 -30.593 1.00 93.38 238 LEU A N 1
ATOM 1818 C CA . LEU A 1 238 ? 14.405 -8.534 -30.732 1.00 93.38 238 LEU A CA 1
ATOM 1819 C C . LEU A 1 238 ? 15.445 -9.655 -30.539 1.00 93.38 238 LEU A C 1
ATOM 1821 O O . LEU A 1 238 ? 16.628 -9.347 -30.404 1.00 93.38 238 LEU A O 1
ATOM 1825 N N . ASN A 1 239 ? 15.031 -10.927 -30.456 1.00 93.75 239 ASN A N 1
ATOM 1826 C CA . ASN A 1 239 ? 15.884 -12.081 -30.132 1.00 93.75 239 ASN A CA 1
ATOM 1827 C C . ASN A 1 239 ? 16.683 -11.909 -28.826 1.00 93.75 239 ASN A C 1
ATOM 1829 O O . ASN A 1 239 ? 17.833 -12.329 -28.705 1.00 93.75 239 ASN A O 1
ATOM 1833 N N . ARG A 1 240 ? 16.084 -11.262 -27.817 1.00 92.56 240 ARG A N 1
ATOM 1834 C CA . ARG A 1 240 ? 16.705 -11.043 -26.505 1.00 92.56 240 ARG A CA 1
ATOM 1835 C C . ARG A 1 240 ? 15.988 -11.824 -25.410 1.00 92.56 240 ARG A C 1
ATOM 1837 O O . ARG A 1 240 ? 14.770 -11.958 -25.408 1.00 92.56 240 ARG A O 1
ATOM 1844 N N . GLY A 1 241 ? 16.746 -12.244 -24.397 1.00 88.06 241 GLY A N 1
ATOM 1845 C CA . GLY A 1 241 ? 16.197 -12.958 -23.242 1.00 88.06 241 GLY A CA 1
ATOM 1846 C C . GLY A 1 241 ? 15.110 -12.174 -22.487 1.00 88.06 241 GLY A C 1
ATOM 1847 O O . GLY A 1 241 ? 15.195 -10.946 -22.336 1.00 88.06 241 GLY A O 1
ATOM 1848 N N . ALA A 1 242 ? 14.120 -12.919 -21.979 1.00 93.81 242 ALA A N 1
ATOM 1849 C CA . ALA A 1 242 ? 12.948 -12.443 -21.231 1.00 93.81 242 ALA A CA 1
ATOM 1850 C C . ALA A 1 242 ? 13.041 -12.703 -19.711 1.00 93.81 242 ALA A C 1
ATOM 1852 O O . ALA A 1 242 ? 12.022 -12.728 -19.018 1.00 93.81 242 ALA A O 1
ATOM 1853 N N . PHE A 1 243 ? 14.257 -12.895 -19.187 1.00 92.31 243 PHE A N 1
ATOM 1854 C CA . PHE A 1 243 ? 14.516 -13.227 -17.780 1.00 92.31 243 PHE A CA 1
ATOM 1855 C C . PHE A 1 243 ? 13.767 -12.308 -16.801 1.00 92.31 243 PHE A C 1
ATOM 1857 O O . PHE A 1 243 ? 13.019 -12.785 -15.954 1.00 92.31 243 PHE A O 1
ATOM 1864 N N . TRP A 1 244 ? 13.870 -10.988 -16.990 1.00 88.50 244 TRP A N 1
ATOM 1865 C CA . TRP A 1 244 ? 13.230 -9.996 -16.118 1.00 88.50 244 TRP A CA 1
ATOM 1866 C C . TRP A 1 244 ? 11.699 -10.043 -16.127 1.00 88.50 244 TRP A C 1
ATOM 1868 O O . TRP A 1 244 ? 11.077 -9.752 -15.111 1.00 88.50 244 TRP A O 1
ATOM 1878 N N . SER A 1 245 ? 11.082 -10.431 -17.246 1.00 92.69 245 SER A N 1
ATOM 1879 C CA . SER A 1 245 ? 9.627 -10.609 -17.305 1.00 92.69 245 SER A CA 1
ATOM 1880 C C . SER A 1 245 ? 9.188 -11.827 -16.489 1.00 92.69 245 SER A C 1
ATOM 1882 O O . SER A 1 245 ? 8.239 -11.738 -15.713 1.00 92.69 245 SER A O 1
ATOM 1884 N N . ARG A 1 246 ? 9.921 -12.945 -16.608 1.00 95.50 246 ARG A N 1
ATOM 1885 C CA . ARG A 1 246 ? 9.654 -14.167 -15.834 1.00 95.50 246 ARG A CA 1
ATOM 1886 C C . ARG A 1 246 ? 9.832 -13.921 -14.338 1.00 95.50 246 ARG A C 1
ATOM 1888 O O . ARG A 1 246 ? 8.935 -14.252 -13.572 1.00 95.50 246 ARG A O 1
ATOM 1895 N N . ALA A 1 247 ? 10.933 -13.277 -13.946 1.00 93.12 247 ALA A N 1
ATOM 1896 C CA . ALA A 1 247 ? 11.193 -12.915 -12.556 1.00 93.12 247 ALA A CA 1
ATOM 1897 C C . ALA A 1 247 ? 10.060 -12.053 -11.976 1.00 93.12 247 ALA A C 1
ATOM 1899 O O . ALA A 1 247 ? 9.513 -12.392 -10.932 1.00 93.12 247 ALA A O 1
ATOM 1900 N N . ALA A 1 248 ? 9.632 -11.008 -12.696 1.00 92.62 248 ALA A N 1
ATOM 1901 C CA . ALA A 1 248 ? 8.532 -10.152 -12.254 1.00 92.62 248 ALA A CA 1
ATOM 1902 C C . ALA A 1 248 ? 7.219 -10.930 -12.059 1.00 92.62 248 ALA A C 1
ATOM 1904 O O . ALA A 1 248 ? 6.549 -10.739 -11.049 1.00 92.62 248 ALA A O 1
ATOM 1905 N N . LYS A 1 249 ? 6.861 -11.828 -12.991 1.00 96.69 249 LYS A N 1
ATOM 1906 C CA . LYS A 1 249 ? 5.652 -12.664 -12.886 1.00 96.69 249 LYS A CA 1
ATOM 1907 C C . LYS A 1 249 ? 5.700 -13.624 -11.697 1.00 96.69 249 LYS A C 1
ATOM 1909 O O . LYS A 1 249 ? 4.703 -13.753 -10.996 1.00 96.69 249 LYS A O 1
ATOM 1914 N N . VAL A 1 250 ? 6.847 -14.258 -11.447 1.00 97.62 250 VAL A N 1
ATOM 1915 C CA . VAL A 1 250 ? 7.029 -15.133 -10.276 1.00 97.62 250 VAL A CA 1
ATOM 1916 C C . VAL A 1 250 ? 6.887 -14.329 -8.984 1.00 97.62 250 VAL A C 1
ATOM 1918 O O . VAL A 1 250 ? 6.119 -14.720 -8.111 1.00 97.62 250 VAL A O 1
ATOM 1921 N N . SER A 1 251 ? 7.547 -13.170 -8.881 1.00 95.25 251 SER A N 1
ATOM 1922 C CA . SER A 1 251 ? 7.415 -12.291 -7.713 1.00 95.25 251 SER A CA 1
ATOM 1923 C C . SER A 1 251 ? 5.976 -11.809 -7.499 1.00 95.25 251 SER A C 1
ATOM 1925 O O . SER A 1 251 ? 5.515 -11.786 -6.364 1.00 95.25 251 SER A O 1
ATOM 1927 N N . LEU A 1 252 ? 5.250 -11.471 -8.572 1.00 97.19 252 LEU A N 1
ATOM 1928 C CA . LEU A 1 252 ? 3.823 -11.127 -8.514 1.00 97.19 252 LEU A CA 1
ATOM 1929 C C . LEU A 1 252 ? 2.978 -12.295 -7.998 1.00 97.19 252 LEU A C 1
ATOM 1931 O O . LEU A 1 252 ? 2.136 -12.086 -7.134 1.00 97.19 252 LEU A O 1
ATOM 1935 N N . GLY A 1 253 ? 3.218 -13.515 -8.488 1.00 97.88 253 GLY A N 1
ATOM 1936 C CA . GLY A 1 253 ? 2.513 -14.711 -8.023 1.00 97.88 253 GLY A CA 1
ATOM 1937 C C . GLY A 1 253 ? 2.726 -14.971 -6.529 1.00 97.88 253 GLY A C 1
ATOM 1938 O O . GLY A 1 253 ? 1.762 -15.198 -5.802 1.00 97.88 253 GLY A O 1
ATOM 1939 N N . LEU A 1 254 ? 3.969 -14.850 -6.054 1.00 97.06 254 LEU A N 1
ATOM 1940 C CA . LEU A 1 254 ? 4.291 -14.952 -4.625 1.00 97.06 254 LEU A CA 1
ATOM 1941 C C . LEU A 1 254 ? 3.636 -13.832 -3.805 1.00 97.06 254 LEU A C 1
ATOM 1943 O O . LEU A 1 254 ? 3.136 -14.083 -2.712 1.00 97.06 254 LEU A O 1
ATOM 1947 N N . GLY A 1 255 ? 3.604 -12.609 -4.339 1.00 95.25 255 GLY A N 1
ATOM 1948 C CA . GLY A 1 255 ? 2.927 -11.477 -3.709 1.00 95.25 255 GLY A CA 1
ATOM 1949 C C . GLY A 1 255 ? 1.422 -11.699 -3.563 1.00 95.25 255 GLY A C 1
ATOM 1950 O O . GLY A 1 255 ? 0.880 -11.449 -2.493 1.00 95.25 255 GLY A O 1
ATOM 1951 N N . VAL A 1 256 ? 0.759 -12.229 -4.595 1.00 98.12 256 VAL A N 1
ATOM 1952 C CA . VAL A 1 256 ? -0.668 -12.592 -4.539 1.00 98.12 256 VAL A CA 1
ATOM 1953 C C . VAL A 1 256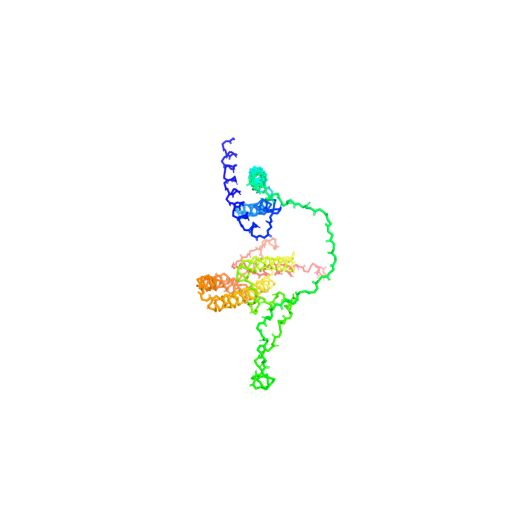 ? -0.913 -13.681 -3.500 1.00 98.12 256 VAL A C 1
ATOM 1955 O O . VAL A 1 256 ? -1.842 -13.558 -2.709 1.00 98.12 256 VAL A O 1
ATOM 1958 N N . LEU A 1 257 ? -0.072 -14.718 -3.457 1.00 98.06 257 LEU A N 1
ATOM 1959 C CA . LEU A 1 257 ? -0.206 -15.791 -2.470 1.00 98.06 257 LEU A CA 1
ATOM 1960 C C . LEU A 1 257 ? -0.077 -15.259 -1.036 1.00 98.06 257 LEU A C 1
ATOM 1962 O O . LEU A 1 257 ? -0.893 -15.593 -0.180 1.00 98.06 257 LEU A O 1
ATOM 1966 N N . ARG A 1 258 ? 0.915 -14.396 -0.790 1.00 97.31 258 ARG A N 1
ATOM 1967 C CA . ARG A 1 258 ? 1.079 -13.723 0.501 1.00 97.31 258 ARG A CA 1
ATOM 1968 C C . ARG A 1 258 ? -0.134 -12.859 0.839 1.00 97.31 258 ARG A C 1
ATOM 1970 O O . ARG A 1 258 ? -0.662 -12.990 1.930 1.00 97.31 258 ARG A O 1
ATOM 1977 N N . PHE A 1 259 ? -0.609 -12.041 -0.099 1.00 95.56 259 PHE A N 1
ATOM 1978 C CA . PHE A 1 259 ? -1.780 -11.188 0.111 1.00 95.56 259 PHE A CA 1
ATOM 1979 C C . PHE A 1 259 ? -3.035 -11.997 0.471 1.00 95.56 259 PHE A C 1
ATOM 1981 O O . PHE A 1 259 ? -3.766 -11.627 1.382 1.00 95.56 259 PHE A O 1
ATOM 1988 N N . LEU A 1 260 ? -3.266 -13.130 -0.199 1.00 97.38 260 LEU A N 1
ATOM 1989 C CA . LEU A 1 260 ? -4.368 -14.035 0.138 1.00 97.38 260 LEU A CA 1
ATOM 1990 C C . LEU A 1 260 ? -4.207 -14.639 1.536 1.00 97.38 260 LEU A C 1
ATOM 1992 O O . LEU A 1 260 ? -5.182 -14.716 2.278 1.00 97.38 260 LEU A O 1
ATOM 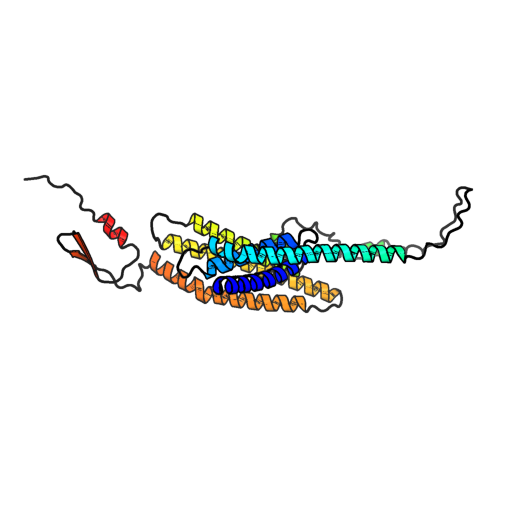1996 N N . SER A 1 261 ? -2.988 -15.033 1.910 1.00 96.94 261 SER A N 1
ATOM 1997 C CA . SER A 1 261 ? -2.689 -15.499 3.266 1.00 96.94 261 SER A CA 1
ATOM 1998 C C . SER A 1 261 ? -2.970 -14.413 4.305 1.00 96.94 261 SER A C 1
ATOM 2000 O O . SER A 1 261 ? -3.604 -14.693 5.319 1.00 96.94 261 SER A O 1
ATOM 2002 N N . ASP A 1 262 ? -2.544 -13.178 4.047 1.00 94.19 262 ASP A N 1
ATOM 2003 C CA . ASP A 1 262 ? -2.784 -12.045 4.940 1.00 94.19 262 ASP A CA 1
ATOM 2004 C C . ASP A 1 262 ? -4.293 -11.786 5.084 1.00 94.19 262 ASP A C 1
ATOM 2006 O O . ASP A 1 262 ? -4.762 -11.575 6.196 1.00 94.19 262 ASP A O 1
ATOM 2010 N N . LEU A 1 263 ? -5.068 -11.900 3.996 1.00 95.12 263 LEU A N 1
ATOM 2011 C CA . LEU A 1 263 ? -6.525 -11.718 3.988 1.00 95.12 263 LEU A CA 1
ATOM 2012 C C . LEU A 1 263 ? -7.265 -12.807 4.787 1.00 95.12 263 LEU A C 1
ATOM 2014 O O . LEU A 1 263 ? -8.207 -12.509 5.521 1.00 95.12 263 LEU A O 1
ATOM 2018 N N . ILE A 1 264 ? -6.833 -14.064 4.673 1.00 96.94 264 ILE A N 1
ATOM 2019 C CA . ILE A 1 264 ? -7.444 -15.193 5.393 1.00 96.94 264 ILE A CA 1
ATOM 2020 C C . ILE A 1 264 ? -7.121 -15.138 6.889 1.00 96.94 264 ILE A C 1
ATOM 2022 O O . ILE A 1 264 ? -7.991 -15.416 7.709 1.00 96.94 264 ILE A O 1
ATOM 2026 N N . ASN A 1 265 ? -5.885 -14.791 7.250 1.00 95.88 265 ASN A N 1
ATOM 2027 C CA . ASN A 1 265 ? -5.425 -14.877 8.638 1.00 95.88 265 ASN A CA 1
ATOM 2028 C C . ASN A 1 265 ? -5.624 -13.582 9.439 1.00 95.88 265 ASN A C 1
ATOM 2030 O O . ASN A 1 265 ? -5.595 -13.630 10.664 1.00 95.88 265 ASN A O 1
ATOM 2034 N N . GLY A 1 266 ? -5.802 -12.436 8.778 1.00 93.69 266 GLY A N 1
ATOM 2035 C CA . GLY A 1 266 ? -5.989 -11.142 9.438 1.00 93.69 266 GLY A CA 1
ATOM 2036 C C . GLY A 1 266 ? -7.448 -10.679 9.438 1.00 93.69 266 GLY A C 1
ATOM 2037 O O . GLY A 1 266 ? -8.152 -10.826 10.434 1.00 93.69 266 GLY A O 1
ATOM 2038 N N . PRO A 1 267 ? -7.937 -10.100 8.334 1.00 92.06 267 PRO A N 1
ATOM 2039 C CA . PRO A 1 267 ? -9.238 -9.450 8.313 1.00 92.06 267 PRO A CA 1
ATOM 2040 C C . PRO A 1 267 ? -10.431 -10.386 8.272 1.00 92.06 267 PRO A C 1
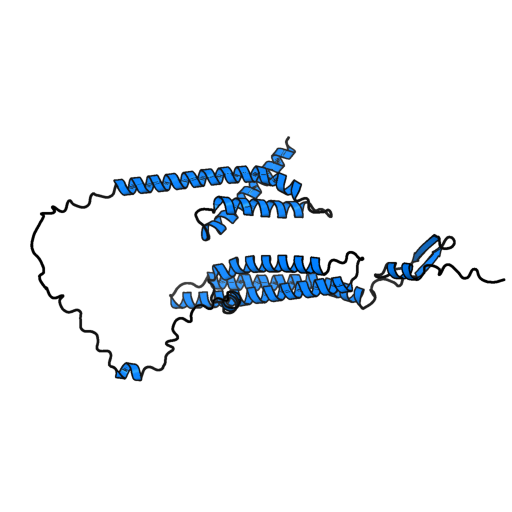ATOM 2042 O O . PRO A 1 267 ? -11.478 -10.012 8.783 1.00 92.06 267 PRO A O 1
ATOM 2045 N N . ALA A 1 268 ? -10.321 -11.584 7.696 1.00 95.75 268 ALA A N 1
ATOM 2046 C CA . ALA A 1 268 ? -11.440 -12.522 7.704 1.00 95.75 268 ALA A CA 1
ATOM 2047 C C . ALA A 1 268 ? -11.927 -12.861 9.134 1.00 95.75 268 ALA A C 1
ATOM 2049 O O . ALA A 1 268 ? -13.123 -12.689 9.387 1.00 95.75 268 ALA A O 1
ATOM 2050 N N . PRO A 1 269 ? -11.062 -13.268 10.090 1.00 96.25 269 PRO A N 1
ATOM 2051 C CA . PRO A 1 269 ? -11.503 -13.497 11.466 1.00 96.25 269 PRO A CA 1
ATOM 2052 C C . PRO A 1 269 ? -11.947 -12.203 12.159 1.00 96.25 269 PRO A C 1
ATOM 2054 O O . PRO A 1 269 ? -12.980 -12.205 12.821 1.00 96.25 269 PRO A O 1
ATOM 2057 N N . GLN A 1 270 ? -11.251 -11.083 11.937 1.00 95.00 270 GLN A N 1
ATOM 2058 C CA . GLN A 1 270 ? -11.618 -9.790 12.526 1.00 95.00 270 GLN A CA 1
ATOM 2059 C C . GLN A 1 270 ? -13.018 -9.320 12.095 1.00 95.00 270 GLN A C 1
ATOM 2061 O O . GLN A 1 270 ? -13.804 -8.842 12.910 1.00 95.00 270 GLN A O 1
ATOM 2066 N N . LEU A 1 271 ? -13.355 -9.473 10.813 1.00 96.00 271 LEU A N 1
ATOM 2067 C CA . LEU A 1 271 ? -14.672 -9.131 10.280 1.00 96.00 271 LEU A CA 1
ATOM 2068 C C . LEU A 1 271 ? -15.760 -10.062 10.813 1.00 96.00 271 LEU A C 1
ATOM 2070 O O . LEU A 1 271 ? -16.862 -9.593 11.086 1.00 96.00 271 LEU A O 1
ATOM 2074 N N . ALA A 1 272 ? -15.464 -11.354 10.979 1.00 95.31 272 ALA A N 1
ATOM 2075 C CA . ALA A 1 272 ? -16.403 -12.298 11.578 1.00 95.31 272 ALA A CA 1
ATOM 2076 C C . ALA A 1 272 ? -16.716 -11.932 13.039 1.00 95.31 272 ALA A C 1
ATOM 2078 O O . ALA A 1 272 ? -17.875 -11.964 13.441 1.00 95.31 272 ALA A O 1
ATOM 2079 N N . GLU A 1 273 ? -15.706 -11.522 13.809 1.00 93.31 273 GLU A N 1
ATOM 2080 C CA . GLU A 1 273 ? -15.879 -11.074 15.195 1.00 93.31 273 GLU A CA 1
ATOM 2081 C C . GLU A 1 273 ? -16.673 -9.775 15.290 1.00 93.31 273 GLU A C 1
ATOM 2083 O O . GLU A 1 273 ? -17.654 -9.709 16.027 1.00 93.31 273 GLU A O 1
ATOM 2088 N N . LEU A 1 274 ? -16.314 -8.768 14.491 1.00 92.62 274 LEU A N 1
ATOM 2089 C CA . LEU A 1 274 ? -17.050 -7.505 14.440 1.00 92.62 274 LEU A CA 1
ATOM 2090 C C . LEU A 1 274 ? -18.505 -7.712 13.996 1.00 92.62 274 LEU A C 1
ATOM 2092 O O . LEU A 1 274 ? -19.405 -7.059 14.519 1.00 92.62 274 LEU A O 1
ATOM 2096 N N . TYR A 1 275 ? -18.752 -8.645 13.073 1.00 95.25 275 TYR A N 1
ATOM 2097 C CA . TYR A 1 275 ? -20.102 -9.013 12.659 1.00 95.25 275 TYR A CA 1
ATOM 2098 C C . TYR A 1 275 ? -20.900 -9.668 13.797 1.00 95.25 275 TYR A C 1
ATOM 2100 O O . TYR A 1 275 ? -22.047 -9.290 14.047 1.00 95.25 275 TYR A O 1
ATOM 2108 N N . ASP A 1 276 ? -20.296 -10.625 14.507 1.00 93.38 276 ASP A N 1
ATOM 2109 C CA . ASP A 1 276 ? -20.932 -11.287 15.649 1.00 93.38 276 ASP A CA 1
ATOM 2110 C C . ASP A 1 276 ? -21.237 -10.278 16.780 1.00 93.38 276 ASP A C 1
ATOM 2112 O O . ASP A 1 276 ? -22.313 -10.334 17.383 1.00 93.38 276 ASP A O 1
ATOM 2116 N N . MET A 1 277 ? -20.347 -9.312 17.032 1.00 90.50 277 MET A N 1
ATOM 2117 C CA . MET A 1 277 ? -20.560 -8.243 18.017 1.00 90.50 277 MET A CA 1
ATOM 2118 C C . MET A 1 277 ? -21.688 -7.291 17.608 1.00 90.50 277 MET A C 1
ATOM 2120 O O . MET A 1 277 ? -22.576 -7.013 18.411 1.00 90.50 277 MET A O 1
ATOM 2124 N N . ALA A 1 278 ? -21.678 -6.806 16.365 1.00 91.12 278 ALA A N 1
ATOM 2125 C CA . ALA A 1 278 ? -22.621 -5.788 15.910 1.00 91.12 278 ALA A CA 1
ATOM 2126 C C . ALA A 1 278 ? -24.034 -6.329 15.631 1.00 91.12 278 ALA A C 1
ATOM 2128 O O . ALA A 1 278 ? -25.004 -5.600 15.825 1.00 91.12 278 ALA A O 1
ATOM 2129 N N . TRP A 1 279 ? -24.176 -7.590 15.200 1.00 93.00 279 TRP A N 1
ATOM 2130 C CA . TRP A 1 279 ? -25.481 -8.136 14.788 1.00 93.00 279 TRP A CA 1
ATOM 2131 C C . TRP A 1 279 ? -25.938 -9.389 15.536 1.00 93.00 279 TRP A C 1
ATOM 2133 O O . TRP A 1 279 ? -27.136 -9.668 15.533 1.00 93.00 279 TRP A O 1
ATOM 2143 N N . ARG A 1 280 ? -25.045 -10.153 16.180 1.00 91.00 280 ARG A N 1
ATOM 2144 C CA . ARG A 1 280 ? -25.426 -11.374 16.925 1.00 91.00 280 ARG A CA 1
ATOM 2145 C C . ARG A 1 280 ? -25.379 -11.228 18.445 1.00 91.00 280 ARG A C 1
ATOM 2147 O O . ARG A 1 280 ? -25.624 -12.207 19.147 1.00 91.00 280 ARG A O 1
ATOM 2154 N N . GLY A 1 281 ? -25.096 -10.029 18.955 1.00 83.62 281 GLY A N 1
ATOM 2155 C CA . GLY A 1 281 ? -25.072 -9.758 20.395 1.00 83.62 281 GLY A CA 1
ATOM 2156 C C . GLY A 1 281 ? -23.982 -10.535 21.139 1.00 83.62 281 GLY A C 1
ATOM 2157 O O . GLY A 1 281 ? -24.180 -10.911 22.299 1.00 83.62 281 GLY A O 1
ATOM 2158 N N . ASP A 1 282 ? -22.867 -10.806 20.449 1.00 85.31 282 ASP A N 1
ATOM 2159 C CA . ASP A 1 282 ? -21.699 -11.524 20.960 1.00 85.31 282 ASP A CA 1
ATOM 2160 C C . ASP A 1 282 ? -22.069 -12.844 21.662 1.00 85.31 282 ASP A C 1
ATOM 2162 O O . ASP A 1 282 ? -22.141 -12.956 22.891 1.00 85.31 282 ASP A O 1
ATOM 2166 N N . SER A 1 283 ? -22.351 -13.871 20.857 1.00 83.75 283 SER A N 1
ATOM 2167 C CA . SER A 1 283 ? -22.766 -15.193 21.341 1.00 83.75 283 SER A CA 1
ATOM 2168 C C . SER A 1 283 ? -21.669 -15.949 22.096 1.00 83.75 283 SER A C 1
ATOM 2170 O O . SER A 1 283 ? -21.949 -16.998 22.672 1.00 83.75 283 SER A O 1
ATOM 2172 N N . ARG A 1 284 ? -20.420 -15.465 22.064 1.00 86.31 284 ARG A N 1
ATOM 2173 C CA . ARG A 1 284 ? -19.288 -16.089 22.763 1.00 86.31 284 ARG A CA 1
ATOM 2174 C C . ARG A 1 284 ? -19.232 -15.667 24.228 1.00 86.31 284 ARG A C 1
ATOM 2176 O O . ARG A 1 284 ? -18.696 -16.407 25.048 1.00 86.31 284 ARG A O 1
ATOM 2183 N N . LEU A 1 285 ? -19.803 -14.511 24.560 1.00 87.75 285 LEU A N 1
ATOM 2184 C CA . LEU A 1 285 ? -19.893 -14.034 25.931 1.00 87.75 285 LEU A CA 1
ATOM 2185 C C . LEU A 1 285 ? -21.170 -14.558 26.612 1.00 87.75 285 LEU A C 1
ATOM 2187 O O . LEU A 1 285 ? -22.266 -14.424 26.047 1.00 87.75 285 LEU A O 1
ATOM 2191 N N . PRO A 1 286 ? -21.065 -15.120 27.836 1.00 88.38 286 PRO A N 1
ATOM 2192 C CA . PRO A 1 286 ? -22.234 -15.527 28.604 1.00 88.38 286 PRO A CA 1
ATOM 2193 C C . PRO A 1 286 ? -23.146 -14.323 28.858 1.00 88.38 286 PRO A C 1
ATOM 2195 O O . PRO A 1 286 ? -22.685 -13.182 28.941 1.00 88.38 286 PRO A O 1
ATOM 2198 N N . ALA A 1 287 ? -24.453 -14.576 28.949 1.00 89.31 287 ALA A N 1
ATOM 2199 C CA . ALA A 1 287 ? -25.415 -13.538 29.304 1.00 89.31 287 ALA A CA 1
ATOM 2200 C C . ALA A 1 287 ? -25.014 -12.892 30.640 1.00 89.31 287 ALA A C 1
ATOM 2202 O O . ALA A 1 287 ? -24.581 -13.597 31.551 1.00 89.31 287 ALA A O 1
ATOM 2203 N N . TYR A 1 288 ? -25.130 -11.566 30.733 1.00 91.75 288 TYR A N 1
ATOM 2204 C CA . TYR A 1 288 ? -24.902 -10.852 31.985 1.00 91.75 288 TYR A CA 1
ATOM 2205 C C . TYR A 1 288 ? -26.213 -10.662 32.743 1.00 91.75 288 TYR A C 1
ATOM 2207 O O . TYR A 1 288 ? -27.274 -10.475 32.144 1.00 91.75 288 TYR A O 1
ATOM 2215 N N . SER A 1 289 ? -26.127 -10.660 34.067 1.00 89.75 289 SER A N 1
ATOM 2216 C CA . SER A 1 289 ? -27.166 -10.174 34.962 1.00 89.75 289 SER A CA 1
ATOM 2217 C C . SER A 1 289 ? -26.659 -8.966 35.733 1.00 89.75 289 SER A C 1
ATOM 2219 O O . SER A 1 289 ? -25.527 -8.941 36.215 1.00 89.75 289 SER A O 1
ATOM 2221 N N . LEU A 1 290 ? -27.522 -7.959 35.843 1.00 90.75 290 LEU A N 1
ATOM 2222 C CA . LEU A 1 290 ? -27.272 -6.753 36.620 1.00 90.75 290 LEU A CA 1
ATOM 2223 C C . LEU A 1 290 ? -28.020 -6.852 37.940 1.00 90.75 290 LEU A C 1
ATOM 2225 O O . LEU A 1 290 ? -29.243 -7.018 37.952 1.00 90.75 290 LEU A O 1
ATOM 2229 N N . ARG A 1 291 ? -27.300 -6.694 39.046 1.00 91.94 291 ARG A N 1
ATOM 2230 C CA . ARG A 1 291 ? -27.891 -6.608 40.376 1.00 91.94 291 ARG A CA 1
ATOM 2231 C C . ARG A 1 291 ? -27.493 -5.290 41.022 1.00 91.94 291 ARG A C 1
ATOM 2233 O O . ARG A 1 291 ? -26.316 -5.015 41.221 1.00 91.94 291 ARG A O 1
ATOM 2240 N N . ALA A 1 292 ? -28.486 -4.473 41.362 1.00 89.81 292 ALA A N 1
ATOM 2241 C CA . ALA A 1 292 ? -28.247 -3.287 42.172 1.00 89.81 292 ALA A CA 1
ATOM 2242 C C . ALA A 1 292 ? -27.902 -3.708 43.609 1.00 89.81 292 ALA A C 1
ATOM 2244 O O . ALA A 1 292 ? -28.566 -4.564 44.199 1.00 89.81 292 ALA A O 1
ATOM 2245 N N . MET A 1 293 ? -26.863 -3.098 44.160 1.00 92.50 293 MET A N 1
ATOM 2246 C CA . MET A 1 293 ? -26.380 -3.285 45.522 1.00 92.50 293 MET A CA 1
ATOM 2247 C C . MET A 1 293 ? -26.391 -1.951 46.271 1.00 92.50 293 MET A C 1
ATOM 2249 O O . MET A 1 293 ? -26.480 -0.887 45.657 1.00 92.50 293 MET A O 1
ATOM 2253 N N . ARG A 1 294 ? -26.303 -2.018 47.609 1.00 91.38 294 ARG A N 1
ATOM 2254 C CA . ARG A 1 294 ? -26.188 -0.848 48.504 1.00 91.38 294 ARG A CA 1
ATOM 2255 C C . ARG A 1 294 ? -27.181 0.265 48.139 1.00 91.38 294 ARG A C 1
ATOM 2257 O O . ARG A 1 294 ? -26.781 1.373 47.786 1.00 91.38 294 ARG A O 1
ATOM 2264 N N . ASP A 1 295 ? -28.469 -0.073 48.136 1.00 87.38 295 ASP A N 1
ATOM 2265 C CA . ASP A 1 295 ? -29.570 0.858 47.851 1.00 87.38 295 ASP A CA 1
ATOM 2266 C C . ASP A 1 295 ? -29.449 1.616 46.511 1.00 87.38 295 ASP A C 1
ATOM 2268 O O . ASP A 1 295 ? -29.907 2.746 46.374 1.00 87.38 295 ASP A O 1
ATOM 2272 N N . GLY A 1 296 ? -28.834 0.992 45.499 1.00 84.44 296 GLY A N 1
ATOM 2273 C CA . GLY A 1 296 ? -28.714 1.554 44.148 1.00 84.44 296 GLY A CA 1
ATOM 2274 C C . GLY A 1 296 ? -27.471 2.413 43.916 1.00 84.44 296 GLY A C 1
ATOM 2275 O O . GLY A 1 296 ? -27.347 3.018 42.854 1.00 84.44 296 GLY A O 1
ATOM 2276 N N . THR A 1 297 ? -26.540 2.453 44.874 1.00 86.62 297 THR A N 1
ATOM 2277 C CA . THR A 1 297 ? -25.251 3.155 44.718 1.00 86.62 297 THR A CA 1
ATOM 2278 C C . THR A 1 297 ? -24.188 2.324 44.004 1.00 86.62 297 THR A C 1
ATOM 2280 O O . THR A 1 297 ? -23.258 2.882 43.426 1.00 86.62 297 THR A O 1
ATOM 2283 N N . GLU A 1 298 ? -24.333 0.998 44.001 1.00 91.19 298 GLU A N 1
ATOM 2284 C CA . GLU A 1 298 ? -23.418 0.072 43.338 1.00 91.19 298 GLU A CA 1
ATOM 2285 C C . GLU A 1 298 ? -24.190 -0.891 42.441 1.00 91.19 298 GLU A C 1
ATOM 2287 O O . GLU A 1 298 ? -25.343 -1.236 42.710 1.00 91.19 298 GLU A O 1
ATOM 2292 N N . ILE A 1 299 ? -23.546 -1.341 41.366 1.00 89.56 299 ILE A N 1
ATOM 2293 C CA . ILE A 1 299 ? -24.092 -2.368 40.486 1.00 89.56 299 ILE A CA 1
ATOM 2294 C C . ILE A 1 299 ? -23.080 -3.500 40.388 1.00 89.56 299 ILE A C 1
ATOM 2296 O O . ILE A 1 299 ? -21.931 -3.294 40.002 1.00 89.56 299 ILE A O 1
ATOM 2300 N N . GLU A 1 300 ? -23.533 -4.698 40.727 1.00 92.81 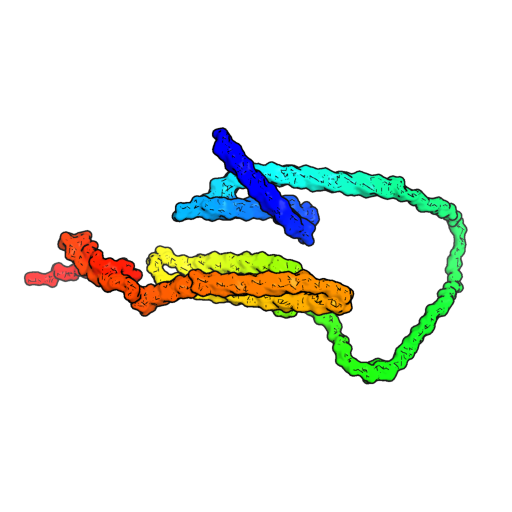300 GLU A N 1
ATOM 2301 C CA . GLU A 1 300 ? -22.822 -5.939 40.477 1.00 92.81 300 GLU A CA 1
ATOM 2302 C C . GLU A 1 300 ? -23.198 -6.451 39.086 1.00 92.81 300 GLU A C 1
ATOM 2304 O O . GLU A 1 300 ? -24.379 -6.550 38.731 1.00 92.81 300 GLU A O 1
ATOM 2309 N N . ILE A 1 301 ? -22.172 -6.736 38.289 1.00 93.75 301 ILE A N 1
ATOM 2310 C CA . ILE A 1 301 ? -22.298 -7.328 36.961 1.00 93.75 301 ILE A CA 1
ATOM 2311 C C . ILE A 1 301 ? -21.807 -8.766 37.085 1.00 93.75 301 ILE A C 1
ATOM 2313 O O . ILE A 1 301 ? -20.622 -9.000 37.318 1.00 93.75 301 ILE A O 1
ATOM 2317 N N . GLU A 1 302 ? -22.711 -9.722 36.918 1.00 93.94 302 GLU A N 1
ATOM 2318 C CA . GLU A 1 302 ? -22.379 -11.145 36.887 1.00 93.94 302 GLU A CA 1
ATOM 2319 C C . GLU A 1 302 ? -22.513 -11.645 35.442 1.00 93.94 302 GLU A C 1
ATOM 2321 O O . GLU A 1 302 ? -23.537 -11.413 34.808 1.00 93.94 302 GLU A O 1
ATOM 2326 N N . GLY A 1 303 ? -21.479 -12.286 34.889 1.00 91.69 303 GLY A N 1
ATOM 2327 C CA . GLY A 1 303 ? -21.446 -12.751 33.493 1.00 91.69 303 GLY A CA 1
ATOM 2328 C C . GLY A 1 303 ? -20.475 -11.973 32.592 1.00 91.69 303 GLY A C 1
ATOM 2329 O O . GLY A 1 303 ? -19.485 -11.416 33.063 1.00 91.69 303 GLY A O 1
ATOM 2330 N N . GLY A 1 304 ? -20.708 -11.993 31.274 1.00 88.81 304 GLY A N 1
ATOM 2331 C CA . GLY A 1 304 ? -19.818 -11.378 30.282 1.00 88.81 304 GLY A CA 1
ATOM 2332 C C . GLY A 1 304 ? -20.122 -9.898 30.039 1.00 88.81 304 GLY A C 1
ATOM 2333 O O . GLY A 1 304 ? -21.272 -9.529 29.814 1.00 88.81 304 GLY A O 1
ATOM 2334 N N . ILE A 1 305 ? -19.095 -9.044 30.021 1.00 87.69 305 ILE A N 1
ATOM 2335 C CA . ILE A 1 305 ? -19.244 -7.617 29.690 1.00 87.69 305 ILE A CA 1
ATOM 2336 C C . ILE A 1 305 ? -19.433 -7.483 28.175 1.00 87.69 305 ILE A C 1
ATOM 2338 O O . ILE A 1 305 ? -18.466 -7.505 27.417 1.00 87.69 305 ILE A O 1
ATOM 2342 N N . LYS A 1 306 ? -20.690 -7.383 27.734 1.00 87.81 306 LYS A N 1
ATOM 2343 C CA . LYS A 1 306 ? -21.041 -7.254 26.316 1.00 87.81 306 LYS A CA 1
ATOM 2344 C C . LYS A 1 306 ? -20.972 -5.812 25.838 1.00 87.81 306 LYS A C 1
ATOM 2346 O O . LYS A 1 306 ? -21.120 -4.858 26.605 1.00 87.81 306 LYS A O 1
ATOM 2351 N N . PHE A 1 307 ? -20.821 -5.671 24.526 1.00 80.19 307 PHE A N 1
ATOM 2352 C CA . PHE A 1 307 ? -21.036 -4.395 23.872 1.00 80.19 307 PHE A CA 1
ATOM 2353 C C . PHE A 1 307 ? -22.462 -3.874 24.139 1.00 80.19 307 PHE A C 1
ATOM 2355 O O . PHE A 1 307 ? -23.418 -4.645 24.104 1.00 80.19 307 PHE A O 1
ATOM 2362 N N . GLY A 1 308 ? -22.602 -2.574 24.419 1.00 78.56 308 GLY A N 1
ATOM 2363 C CA . GLY A 1 308 ? -23.890 -1.942 24.735 1.00 78.56 308 GLY A CA 1
ATOM 2364 C C . GLY A 1 308 ? -24.273 -1.924 26.221 1.00 78.56 308 GLY A C 1
ATOM 2365 O O . GLY A 1 308 ? -25.173 -1.172 26.580 1.00 78.56 308 GLY A O 1
ATOM 2366 N N . LEU A 1 309 ? -23.546 -2.625 27.107 1.00 84.88 309 LEU A N 1
ATOM 2367 C CA . LEU A 1 309 ? -23.831 -2.648 28.554 1.00 84.88 309 LEU A CA 1
ATOM 2368 C C . LEU A 1 309 ? -23.916 -1.240 29.172 1.00 84.88 309 LEU A C 1
ATOM 2370 O O . LEU A 1 309 ? -24.754 -0.970 30.026 1.00 84.88 309 LEU A O 1
ATOM 2374 N N . ALA A 1 310 ? -23.064 -0.321 28.713 1.00 82.19 310 ALA A N 1
ATOM 2375 C CA . ALA A 1 310 ? -23.067 1.065 29.174 1.00 82.19 310 ALA A CA 1
ATOM 2376 C C . ALA A 1 310 ? -24.375 1.812 28.844 1.00 82.19 310 ALA A C 1
ATOM 2378 O O . ALA A 1 310 ? -24.813 2.658 29.623 1.00 82.19 310 ALA A O 1
ATOM 2379 N N . ALA A 1 311 ? -25.009 1.493 27.710 1.00 78.88 311 ALA A N 1
ATOM 2380 C CA . ALA A 1 311 ? -26.271 2.101 27.294 1.00 78.88 311 ALA A CA 1
ATOM 2381 C C . ALA A 1 311 ? -27.457 1.607 28.142 1.00 78.88 311 ALA A C 1
ATOM 2383 O O . ALA A 1 311 ? -28.395 2.365 28.390 1.00 78.88 311 ALA A O 1
ATOM 2384 N N . ASP A 1 312 ? -27.387 0.386 28.678 1.00 79.56 312 ASP A N 1
ATOM 2385 C CA . ASP A 1 312 ? -28.407 -0.123 29.602 1.00 79.56 312 ASP A CA 1
ATOM 2386 C C . ASP A 1 312 ? -28.431 0.658 30.929 1.00 79.56 312 ASP A C 1
ATOM 2388 O O . ASP A 1 312 ? -29.479 0.759 31.575 1.00 79.56 312 ASP A O 1
ATOM 2392 N N . PHE A 1 313 ? -27.303 1.266 31.325 1.00 76.81 313 PHE A N 1
ATOM 2393 C CA . PHE A 1 313 ? -27.226 2.113 32.521 1.00 76.81 313 PHE A CA 1
ATOM 2394 C C . PHE A 1 313 ? -27.812 3.512 32.313 1.00 76.81 313 PHE A C 1
ATOM 2396 O O . PHE A 1 313 ? -28.322 4.103 33.265 1.00 76.81 313 PHE A O 1
ATOM 2403 N N . THR A 1 314 ? -27.767 4.064 31.097 1.00 66.81 314 THR A N 1
ATOM 2404 C CA . THR A 1 314 ? -28.239 5.437 30.851 1.00 66.81 314 THR A CA 1
ATOM 2405 C C . THR A 1 314 ? -29.763 5.538 30.784 1.00 66.81 314 THR A C 1
ATOM 2407 O O . THR A 1 314 ? -30.303 6.568 31.186 1.00 66.81 314 THR A O 1
ATOM 2410 N N . TRP A 1 315 ? -30.469 4.479 30.365 1.00 58.34 315 TRP A N 1
ATOM 2411 C CA . TRP A 1 315 ? -31.941 4.449 30.327 1.00 58.34 315 TRP A CA 1
ATOM 2412 C C . TRP A 1 315 ? -32.594 4.315 31.713 1.00 58.34 315 TRP A C 1
ATOM 2414 O O . TRP A 1 315 ? -33.709 4.784 31.920 1.00 58.34 315 TRP A O 1
ATOM 2424 N N . ARG A 1 316 ? -31.905 3.710 32.690 1.00 55.72 316 ARG A N 1
ATOM 2425 C CA . ARG A 1 316 ? -32.434 3.462 34.045 1.00 55.72 316 ARG A CA 1
ATOM 2426 C C . ARG A 1 316 ? -32.151 4.576 35.056 1.00 55.72 316 ARG A C 1
ATOM 2428 O O . ARG A 1 316 ? -32.193 4.316 36.259 1.00 55.72 316 ARG A O 1
ATOM 2435 N N . ARG A 1 317 ? -31.902 5.818 34.621 1.00 57.69 317 ARG A N 1
ATOM 2436 C CA . ARG A 1 317 ? -32.007 6.932 35.576 1.00 57.69 317 ARG A CA 1
ATOM 2437 C C . ARG A 1 317 ? -33.436 6.934 36.128 1.00 57.69 317 ARG A C 1
ATOM 2439 O O . ARG A 1 317 ? -34.367 6.928 35.320 1.00 57.69 317 ARG A O 1
ATOM 2446 N N . PRO A 1 318 ? -33.625 6.897 37.459 1.00 56.09 318 PRO A N 1
ATOM 2447 C CA . PRO A 1 318 ? -34.940 7.063 38.050 1.00 56.09 318 PRO A CA 1
ATOM 2448 C C . PRO A 1 318 ? -35.562 8.321 37.453 1.00 56.09 318 PRO A C 1
ATOM 2450 O O . PRO A 1 318 ? -34.907 9.361 37.372 1.00 56.09 318 PRO A O 1
ATOM 2453 N N . ILE A 1 319 ? -36.798 8.215 36.973 1.00 59.78 319 ILE A N 1
ATOM 2454 C CA . ILE A 1 319 ? -37.606 9.401 36.724 1.00 59.78 319 ILE A CA 1
ATOM 2455 C C . ILE A 1 319 ? -37.823 9.998 38.112 1.00 59.78 319 ILE A C 1
ATOM 2457 O O . ILE A 1 319 ? -38.664 9.531 38.877 1.00 59.78 319 ILE A O 1
ATOM 2461 N N . ASP A 1 320 ? -36.972 10.951 38.472 1.00 65.25 320 ASP A N 1
ATOM 2462 C CA . ASP A 1 320 ? -37.152 11.757 39.663 1.00 65.25 320 ASP A CA 1
ATOM 2463 C C . ASP A 1 320 ? -38.487 12.491 39.512 1.00 65.25 320 ASP A C 1
ATOM 2465 O O . ASP A 1 320 ? -38.645 13.344 38.637 1.00 65.25 320 ASP A O 1
ATOM 2469 N N . GLY A 1 321 ? -39.451 12.141 40.362 1.00 58.03 321 GLY A N 1
ATOM 2470 C CA . GLY A 1 321 ? -40.659 12.932 40.565 1.00 58.03 321 GLY A CA 1
ATOM 2471 C C . GLY A 1 321 ? -41.966 12.215 40.261 1.00 58.03 321 GLY A C 1
ATOM 2472 O O . GLY A 1 321 ? -42.703 12.639 39.380 1.00 58.03 321 GLY A O 1
ATOM 2473 N N . ASP A 1 322 ? -42.316 11.224 41.079 1.00 49.44 322 ASP A N 1
ATOM 2474 C CA . ASP A 1 322 ? -43.700 11.154 41.557 1.00 49.44 322 ASP A CA 1
ATOM 2475 C C . ASP A 1 322 ? -43.702 11.156 43.091 1.00 49.44 322 ASP A C 1
ATOM 2477 O O . ASP A 1 322 ? -44.086 10.214 43.777 1.00 49.44 322 ASP A O 1
ATOM 2481 N N . THR A 1 323 ? -43.194 12.256 43.652 1.00 53.88 323 THR A N 1
ATOM 2482 C CA . THR A 1 323 ? -43.521 12.705 45.010 1.00 53.88 323 THR A CA 1
ATOM 2483 C C . THR A 1 323 ? -44.815 13.517 44.970 1.00 53.88 323 THR A C 1
ATOM 2485 O O . THR A 1 323 ? -44.891 14.634 45.472 1.00 53.88 323 THR A O 1
ATOM 2488 N N . THR A 1 324 ? -45.865 12.960 44.370 1.00 58.16 324 THR A N 1
ATOM 2489 C CA . THR A 1 324 ? -47.216 13.507 44.465 1.00 58.16 324 THR A CA 1
ATOM 2490 C C . THR A 1 324 ? -48.204 12.390 44.741 1.00 58.16 324 THR A C 1
ATOM 2492 O O . THR A 1 324 ? -48.759 11.806 43.824 1.00 58.16 324 THR A O 1
ATOM 2495 N N . SER A 1 325 ? -48.450 12.120 46.025 1.00 47.28 325 SER A N 1
ATOM 2496 C CA . SER A 1 325 ? -49.775 12.206 46.669 1.00 47.28 325 SER A CA 1
ATOM 2497 C C . SER A 1 325 ? -49.965 11.214 47.829 1.00 47.28 325 SER A C 1
ATOM 2499 O O . SER A 1 325 ? -49.954 10.007 47.636 1.00 47.28 325 SER A O 1
ATOM 2501 N N . GLN A 1 326 ? -50.155 11.833 49.004 1.00 41.31 326 GLN A N 1
ATOM 2502 C CA . GLN A 1 326 ? -51.093 11.542 50.107 1.00 41.31 326 GLN A CA 1
ATOM 2503 C C . GLN A 1 326 ? -51.076 10.182 50.813 1.00 41.31 326 GLN A C 1
ATOM 2505 O O . GLN A 1 326 ? -51.484 9.167 50.217 1.00 41.31 326 GLN A O 1
#

Foldseek 3Di:
DVVLVVLLVVLLVQLLVQLVVQLVVCVVPDDPCSLVVSLVVSLVVQLVVQQVVPCPVHHRDSVVSSVSNVVSSVVSSVVVVVVSVVVVVVVVVVVVVVVVPPPDDPPPPDDDDDDDDDDDDDPDDDDDPPPPPVVVVPPDPPDPVPPDDPPPDPLVCLLQLVDALVCLLPVLVVVLVVVLVVVLVVLCVVLDDPPDDALVSVLVSLVVSVVSNVVSLVSSLNSNLNNLVVQCVVQVVVVHDSVVSVVSNVVSVVVVVVVVVCCVPPSVVVSVQSCCQNPVQNPVWFDWDWDQPDVNPDIDIDTGDHPCPVVVVVVPDPPPDPPDDD